Protein AF-A0A1E1W273-F1 (afdb_monomer)

Sequence (209 aa):
VRHVCVALRRYLEAHLRLRAAQVARQQGDSIPEPPPYKASKSSPEEIQEQIELLQSVSWSRWAPVDELVELGGVALLLQVVGYAYEWNFNGRSETVRSALDVVSVCCVAPRVQLLLTEKIDMRDADLTTGVNIVLGAADGEIVPEPEVQKAALNVLVNCVCAPVHRTGTSTSRFSLTGSSKKKTALKSYEDVIQKVWESVRTNNGIMVL

Foldseek 3Di:
DLVVLQVLLLVLLVLLVVVLLVLCVVVVDPDDDDPPPDSDDDDPVRSLVSLLSLLQADDDDDPSLVVCVVVVVLLVLLLLLQCLLVDDDDCSLVSLLSSLSSLLSSLSDLVSLVQQLDFRDNPPDDTDGNLLSLVCQLVCVNHVDVSSNVSSVSSLCSNQVRDLHHPPLDDDDDDPDDPDVSVVSSVVSVVSNVSSVVSCCVNVVPVDD

pLDDT: mean 83.08, std 15.66, range [33.31, 98.06]

Solvent-accessible surface area (backbone atoms only — not comparable to full-atom values): 11790 Å² total; per-residue (Å²): 108,52,69,56,28,50,50,50,27,55,52,50,53,51,51,45,52,55,50,32,53,53,51,42,43,75,74,70,44,90,73,76,80,77,58,95,85,58,88,77,81,73,53,76,65,55,49,48,54,37,43,51,54,51,33,37,31,60,85,66,94,50,64,77,55,52,52,37,52,75,71,44,43,61,60,55,38,47,48,54,40,59,55,42,49,80,58,89,57,96,58,53,62,60,26,41,24,27,32,31,48,37,50,28,65,41,27,51,39,69,68,49,36,49,52,27,55,35,75,40,88,43,96,90,52,76,77,40,33,40,50,48,48,38,49,38,26,40,75,25,73,37,46,82,41,71,70,31,18,52,27,24,46,47,30,48,47,41,44,71,66,51,54,90,71,40,49,70,82,72,76,81,83,91,78,97,74,82,96,56,70,68,63,52,57,54,53,57,48,53,54,44,48,52,48,37,49,51,44,45,29,72,66,69,71,48,88,77,133

Radius of gyration: 18.03 Å; Cα contacts (8 Å, |Δi|>4): 238; chains: 1; bounding box: 49×50×51 Å

Structure (mmCIF, N/CA/C/O backbone):
data_AF-A0A1E1W273-F1
#
_entry.id   AF-A0A1E1W273-F1
#
loop_
_atom_site.group_PDB
_atom_site.id
_atom_site.type_symbol
_atom_site.label_atom_id
_atom_site.label_alt_id
_atom_site.label_comp_id
_atom_site.label_asym_id
_atom_site.label_entity_id
_atom_site.label_seq_id
_atom_site.pdbx_PDB_ins_code
_atom_site.Cartn_x
_atom_site.Cartn_y
_atom_site.Cartn_z
_atom_site.occupancy
_atom_site.B_iso_or_equiv
_atom_site.auth_seq_id
_atom_site.auth_comp_id
_atom_site.auth_asym_id
_atom_site.auth_atom_id
_atom_site.pdbx_PDB_model_num
ATOM 1 N N . VAL A 1 1 ? 4.623 8.042 -14.531 1.00 86.06 1 VAL A N 1
ATOM 2 C CA . VAL A 1 1 ? 4.407 7.065 -13.435 1.00 86.06 1 VAL A CA 1
ATOM 3 C C . VAL A 1 1 ? 5.134 7.467 -12.153 1.00 86.06 1 VAL A C 1
ATOM 5 O O . VAL A 1 1 ? 4.446 7.831 -11.213 1.00 86.06 1 VAL A O 1
ATOM 8 N N . ARG A 1 2 ? 6.477 7.542 -12.124 1.00 90.06 2 ARG A N 1
ATOM 9 C CA . ARG A 1 2 ? 7.276 7.935 -10.935 1.00 90.06 2 ARG A CA 1
ATOM 10 C C . ARG A 1 2 ? 6.702 9.101 -10.117 1.00 90.06 2 ARG A C 1
ATOM 12 O O . ARG A 1 2 ? 6.404 8.937 -8.941 1.00 90.06 2 ARG A O 1
ATOM 19 N N . HIS A 1 3 ? 6.510 10.267 -10.740 1.00 92.88 3 HIS A N 1
ATOM 20 C CA . HIS A 1 3 ? 6.002 11.455 -10.040 1.00 92.88 3 HIS A CA 1
ATOM 21 C C . HIS A 1 3 ? 4.599 11.263 -9.453 1.00 92.88 3 HIS A C 1
ATOM 23 O O . HIS A 1 3 ? 4.317 11.798 -8.387 1.00 92.88 3 HIS A O 1
ATOM 29 N N . VAL A 1 4 ? 3.750 10.472 -10.115 1.00 94.38 4 VAL A N 1
ATOM 30 C CA . VAL A 1 4 ? 2.397 10.163 -9.639 1.00 94.38 4 VAL A CA 1
ATOM 31 C C . VAL A 1 4 ? 2.468 9.281 -8.394 1.00 94.38 4 VAL A C 1
ATOM 33 O O . VAL A 1 4 ? 1.849 9.621 -7.394 1.00 94.38 4 VAL A O 1
ATOM 36 N N . CYS A 1 5 ? 3.282 8.218 -8.402 1.00 95.19 5 CYS A N 1
ATOM 37 C CA . CYS A 1 5 ? 3.469 7.352 -7.230 1.00 95.19 5 CYS A CA 1
ATOM 38 C C . CYS A 1 5 ? 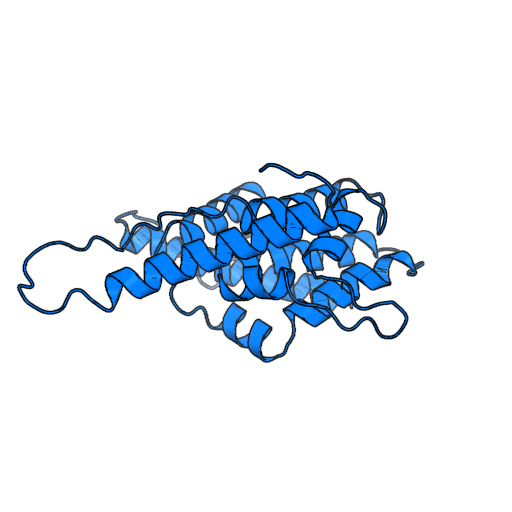4.025 8.133 -6.029 1.00 95.19 5 CYS A C 1
ATOM 40 O O . CYS A 1 5 ? 3.519 8.003 -4.919 1.00 95.19 5 CYS A O 1
ATOM 42 N N . VAL A 1 6 ? 5.021 8.999 -6.251 1.00 94.81 6 VAL A N 1
ATOM 43 C CA . VAL A 1 6 ? 5.599 9.838 -5.187 1.00 94.81 6 VAL A CA 1
ATOM 44 C C . VAL A 1 6 ? 4.577 10.838 -4.636 1.00 94.81 6 VAL A C 1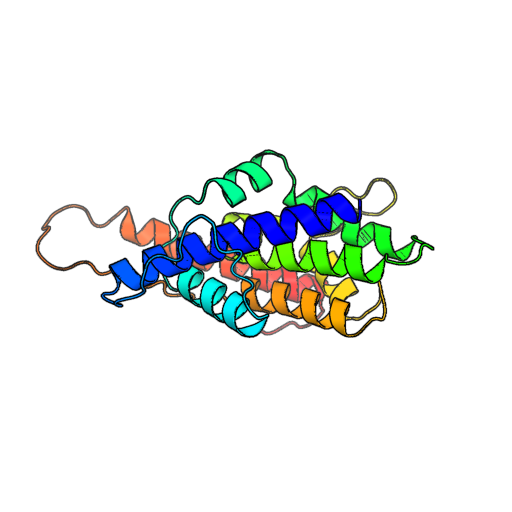
ATOM 46 O O . VAL A 1 6 ? 4.514 11.046 -3.423 1.00 94.81 6 VAL A O 1
ATOM 49 N N . ALA A 1 7 ? 3.781 11.468 -5.505 1.00 95.25 7 ALA A N 1
ATOM 50 C CA . ALA A 1 7 ? 2.740 12.403 -5.089 1.00 95.25 7 ALA A CA 1
ATOM 51 C C . ALA A 1 7 ? 1.635 11.696 -4.295 1.00 95.25 7 ALA A C 1
ATOM 53 O O . ALA A 1 7 ? 1.248 12.182 -3.235 1.00 95.25 7 ALA A O 1
ATOM 54 N N . LEU A 1 8 ? 1.184 10.530 -4.766 1.00 96.00 8 LEU A N 1
ATOM 55 C CA . LEU A 1 8 ? 0.156 9.734 -4.103 1.00 96.00 8 LEU A CA 1
ATOM 56 C C . LEU A 1 8 ? 0.623 9.234 -2.732 1.00 96.00 8 LEU A C 1
ATOM 58 O O . LEU A 1 8 ? -0.126 9.345 -1.765 1.00 96.00 8 LEU A O 1
ATOM 62 N N . ARG A 1 9 ? 1.881 8.779 -2.625 1.00 95.62 9 ARG A N 1
ATOM 63 C CA . ARG A 1 9 ? 2.496 8.417 -1.341 1.00 95.62 9 ARG A CA 1
ATOM 64 C C . ARG A 1 9 ? 2.430 9.578 -0.360 1.00 95.62 9 ARG A C 1
ATOM 66 O O . ARG A 1 9 ? 1.871 9.442 0.720 1.00 95.62 9 ARG A O 1
ATOM 73 N N . ARG A 1 10 ? 2.936 10.747 -0.763 1.00 93.31 10 ARG A N 1
ATOM 74 C CA . ARG A 1 10 ? 2.940 11.945 0.091 1.00 93.31 10 ARG A CA 1
ATOM 75 C C . ARG A 1 10 ? 1.541 12.390 0.498 1.00 93.31 10 ARG A C 1
ATOM 77 O O . ARG A 1 10 ? 1.347 12.826 1.628 1.00 93.31 10 ARG A O 1
ATOM 84 N N . TYR A 1 11 ? 0.588 12.306 -0.423 1.00 94.06 11 TYR A N 1
ATOM 85 C CA . TYR A 1 11 ? -0.808 12.629 -0.163 1.00 94.06 11 TYR A CA 1
ATOM 86 C C . TYR A 1 11 ? -1.393 11.709 0.918 1.00 94.06 11 TYR A C 1
ATOM 88 O O . TYR A 1 11 ? -1.924 12.193 1.918 1.00 94.06 11 TYR A O 1
ATOM 96 N N . LEU A 1 12 ? -1.228 10.392 0.773 1.00 94.81 12 LEU A N 1
ATOM 97 C CA . LEU A 1 12 ? -1.757 9.426 1.734 1.00 94.81 12 LEU A CA 1
ATOM 98 C C . LEU A 1 12 ? -1.033 9.455 3.079 1.00 94.81 12 LEU A C 1
ATOM 100 O O . LEU A 1 12 ? -1.707 9.391 4.099 1.00 94.81 12 LEU A O 1
ATOM 104 N N . GLU A 1 13 ? 0.290 9.629 3.113 1.00 93.56 13 GLU A N 1
ATOM 105 C CA . GLU A 1 13 ? 1.051 9.816 4.360 1.00 93.56 13 GLU A CA 1
ATOM 106 C C . GLU A 1 13 ? 0.573 11.055 5.136 1.00 93.56 13 GLU A C 1
ATOM 108 O O . GLU A 1 13 ? 0.386 11.010 6.353 1.00 93.56 13 GLU A O 1
ATOM 113 N N . ALA A 1 14 ? 0.311 12.165 4.440 1.00 91.69 14 ALA A N 1
ATOM 114 C CA . ALA A 1 14 ? -0.221 13.368 5.073 1.00 91.69 14 ALA A CA 1
ATOM 115 C C . ALA A 1 14 ? -1.618 13.123 5.667 1.00 91.69 14 ALA A C 1
ATOM 117 O O . ALA A 1 14 ? -1.886 13.499 6.812 1.00 91.69 14 ALA A O 1
ATOM 118 N N . HIS A 1 15 ? -2.504 12.457 4.919 1.00 92.19 15 HIS A N 1
ATOM 119 C CA . HIS A 1 15 ? -3.834 12.105 5.413 1.00 92.19 15 HIS A CA 1
ATOM 120 C C . HIS A 1 15 ? -3.793 11.065 6.544 1.00 92.19 15 HIS A C 1
ATOM 122 O O . HIS A 1 15 ? -4.613 11.150 7.461 1.00 92.19 15 HIS A O 1
ATOM 128 N N . LEU A 1 16 ? -2.846 10.122 6.507 1.00 93.06 16 LEU A N 1
ATOM 129 C CA . LEU A 1 16 ? -2.626 9.114 7.544 1.00 93.06 16 LEU A CA 1
ATOM 130 C C . LEU A 1 16 ? -2.307 9.803 8.867 1.00 93.06 16 LEU A C 1
ATOM 132 O O . LEU A 1 16 ? -2.986 9.563 9.862 1.00 93.06 16 LEU A O 1
ATOM 136 N N . ARG A 1 17 ? -1.351 10.735 8.853 1.00 89.75 17 ARG A N 1
ATOM 137 C CA . ARG A 1 17 ? -0.958 11.505 10.035 1.00 89.75 17 ARG A CA 1
ATOM 138 C C . ARG A 1 17 ? -2.132 12.272 10.640 1.00 89.75 17 ARG A C 1
ATOM 140 O O . ARG A 1 17 ? -2.333 12.236 11.854 1.00 89.75 17 ARG A O 1
ATOM 147 N N . LEU A 1 18 ? -2.915 12.965 9.809 1.00 88.88 18 LEU A N 1
ATOM 148 C CA . LEU A 1 18 ? -4.101 13.695 10.271 1.00 88.88 18 LEU A CA 1
ATOM 149 C C . LEU A 1 18 ? -5.111 12.749 10.928 1.00 88.88 18 LEU A C 1
ATOM 151 O O . LEU A 1 18 ? -5.664 13.060 11.985 1.00 88.88 18 LEU A O 1
ATOM 155 N N . ARG A 1 19 ? -5.324 11.577 10.325 1.00 90.19 19 ARG A N 1
ATOM 156 C CA . ARG A 1 19 ? -6.266 10.584 10.836 1.00 90.19 19 ARG A CA 1
ATOM 157 C C . ARG A 1 19 ? -5.774 9.931 12.127 1.00 90.19 19 ARG A C 1
ATOM 159 O O . ARG A 1 19 ? -6.560 9.798 13.060 1.00 90.19 19 ARG A O 1
ATOM 166 N N . ALA A 1 20 ? -4.494 9.586 12.211 1.00 90.12 20 ALA A N 1
ATOM 167 C CA . ALA A 1 20 ? -3.872 9.029 13.407 1.00 90.12 20 ALA A CA 1
ATOM 168 C C . ALA A 1 20 ? -3.932 10.015 14.582 1.00 90.12 20 ALA A C 1
ATOM 170 O O . ALA A 1 20 ? -4.374 9.646 15.667 1.00 90.12 20 ALA A O 1
ATOM 171 N N . ALA A 1 21 ? -3.615 11.295 14.353 1.00 89.06 21 ALA A N 1
ATOM 172 C CA . ALA A 1 21 ? -3.744 12.334 15.375 1.00 89.06 21 ALA A CA 1
ATOM 173 C C . ALA A 1 21 ? -5.198 12.508 15.850 1.00 89.06 21 ALA A C 1
ATOM 175 O O . ALA A 1 21 ? -5.447 12.680 17.043 1.00 89.06 21 ALA A O 1
ATOM 176 N N . GLN A 1 22 ? -6.173 12.432 14.936 1.00 87.88 22 GLN A N 1
ATOM 177 C CA . GLN A 1 22 ? -7.593 12.461 15.294 1.00 87.88 22 GLN A CA 1
ATOM 178 C C . GLN A 1 22 ? -7.973 11.281 16.202 1.00 87.88 22 GLN A C 1
ATOM 180 O O . GLN A 1 22 ? -8.680 11.482 17.190 1.00 87.88 22 GLN A O 1
ATOM 185 N N . VAL A 1 23 ? -7.510 10.070 15.884 1.00 88.69 23 VAL A N 1
ATOM 186 C CA . VAL A 1 23 ? -7.780 8.860 16.678 1.00 88.69 23 VAL A CA 1
ATOM 187 C C . VAL A 1 23 ? -7.105 8.925 18.048 1.00 88.69 23 VAL A C 1
ATOM 189 O O . VAL A 1 23 ? -7.762 8.667 19.053 1.00 88.69 23 VAL A O 1
ATOM 192 N N . ALA A 1 24 ? -5.843 9.344 18.119 1.00 87.56 24 ALA A N 1
ATOM 193 C CA . ALA A 1 24 ? -5.125 9.487 19.384 1.00 87.56 24 ALA A CA 1
ATOM 194 C C . ALA A 1 24 ? -5.820 10.479 20.336 1.00 87.56 24 ALA A C 1
ATOM 196 O O . ALA A 1 24 ? -6.028 10.179 21.511 1.00 87.56 24 ALA A O 1
ATOM 197 N N . ARG A 1 25 ? -6.313 11.615 19.817 1.00 85.56 25 ARG A N 1
ATOM 198 C CA . ARG A 1 25 ? -7.126 12.561 20.606 1.00 85.56 25 ARG A CA 1
ATOM 199 C C . ARG A 1 25 ? -8.417 11.943 21.129 1.00 85.56 25 ARG A C 1
ATOM 201 O O . ARG A 1 25 ? -8.815 12.216 22.257 1.00 85.56 25 ARG A O 1
ATOM 208 N N . GLN A 1 26 ? -9.082 11.109 20.327 1.00 84.81 26 GLN A N 1
ATOM 209 C CA . GLN A 1 26 ? -10.284 10.389 20.766 1.00 84.81 26 GLN A CA 1
ATOM 210 C C . GLN A 1 26 ? -9.982 9.375 21.877 1.00 84.81 26 GLN A C 1
ATOM 212 O O . GLN A 1 26 ? -10.858 9.095 22.691 1.00 84.81 26 GLN A O 1
ATOM 217 N N . GLN A 1 27 ? -8.754 8.856 21.935 1.00 84.56 27 GLN A N 1
ATOM 218 C CA . GLN A 1 27 ? -8.271 7.981 23.005 1.00 84.56 27 GLN A CA 1
ATOM 219 C C . GLN A 1 27 ? -7.782 8.751 24.248 1.00 84.56 27 GLN A C 1
ATOM 221 O O . GLN A 1 27 ? -7.410 8.126 25.238 1.00 84.56 27 GLN A O 1
ATOM 226 N N . GLY A 1 28 ? -7.847 10.088 24.238 1.00 79.62 28 GLY A N 1
ATOM 227 C CA . GLY A 1 28 ? -7.484 10.944 25.370 1.00 79.62 28 GLY A CA 1
ATOM 228 C C . GLY A 1 28 ? -6.054 11.482 25.333 1.00 79.62 28 GLY A C 1
ATOM 229 O O . GLY A 1 28 ? -5.636 12.114 26.300 1.00 79.62 28 GLY A O 1
ATOM 230 N N . ASP A 1 29 ? -5.318 11.267 24.241 1.00 80.38 29 ASP A N 1
ATOM 231 C CA . ASP A 1 29 ? -3.969 11.804 24.085 1.00 80.38 29 ASP A CA 1
ATOM 232 C C . ASP A 1 29 ? -3.996 13.292 23.688 1.00 80.38 29 ASP A C 1
ATOM 234 O O . ASP A 1 29 ? -4.775 13.726 22.830 1.00 80.38 29 ASP A O 1
ATOM 238 N N . SER A 1 30 ? -3.135 14.105 24.299 1.00 73.06 30 SER A N 1
ATOM 239 C CA . SER A 1 30 ? -3.088 15.554 24.081 1.00 73.06 30 SER A CA 1
ATOM 240 C C . SER A 1 30 ? -2.137 15.912 22.938 1.00 73.06 30 SER A C 1
ATOM 242 O O . SER A 1 30 ? -1.172 16.650 23.134 1.00 73.06 30 SER A O 1
ATOM 244 N N . ILE A 1 31 ? -2.392 15.387 21.736 1.00 73.62 31 ILE A N 1
ATOM 245 C CA . ILE A 1 31 ? -1.567 15.678 20.554 1.00 73.62 31 ILE A CA 1
ATOM 246 C C . ILE A 1 31 ? -1.949 17.054 19.980 1.00 73.62 31 ILE A C 1
ATOM 248 O O . ILE A 1 31 ? -3.065 17.198 19.453 1.00 73.62 31 ILE A O 1
ATOM 252 N N . PRO A 1 32 ? -1.046 18.058 20.012 1.00 69.75 32 PRO A N 1
ATOM 253 C CA . PRO A 1 32 ? -1.310 19.376 19.444 1.00 69.75 32 PRO A CA 1
ATOM 254 C C . PRO A 1 32 ? -1.633 19.280 17.954 1.00 69.75 32 PRO A C 1
ATOM 256 O O . PRO A 1 32 ? -1.098 18.432 17.236 1.00 69.75 32 PRO A O 1
ATOM 259 N N . GLU A 1 33 ? -2.513 20.148 17.462 1.00 67.12 33 GLU A N 1
ATOM 260 C CA . GLU A 1 33 ? -2.767 20.216 16.027 1.00 67.12 33 GLU A CA 1
ATOM 261 C C . GLU A 1 33 ? -1.556 20.799 15.304 1.00 67.12 33 GLU A C 1
ATOM 263 O O . GLU A 1 33 ? -1.118 21.902 15.645 1.00 67.12 33 GLU A O 1
ATOM 268 N N . PRO A 1 34 ? -0.956 20.059 14.349 1.00 66.25 34 PRO A N 1
ATOM 269 C CA . PRO A 1 34 ? 0.148 20.604 13.588 1.00 66.25 34 PRO A CA 1
ATOM 270 C C . PRO A 1 34 ? -0.360 21.826 12.807 1.00 66.25 34 PRO A C 1
ATOM 272 O O . PRO A 1 34 ? -1.453 21.772 12.240 1.00 66.25 34 PRO A O 1
ATOM 275 N N . PRO A 1 35 ? 0.411 22.925 12.752 1.00 69.56 35 PRO A N 1
ATOM 276 C CA . PRO A 1 35 ? -0.005 24.109 12.016 1.00 69.56 35 PRO A CA 1
ATOM 277 C C . PRO A 1 35 ? -0.271 23.759 10.542 1.00 69.56 35 PRO A C 1
ATOM 279 O O . PRO A 1 35 ? 0.556 23.064 9.943 1.00 69.56 35 PRO A O 1
ATOM 282 N N . PRO A 1 36 ? -1.348 24.275 9.919 1.00 68.12 36 PRO A N 1
ATOM 283 C CA . PRO A 1 36 ? -1.766 23.879 8.568 1.00 68.12 36 PRO A CA 1
ATOM 284 C C . PRO A 1 36 ? -0.728 24.200 7.479 1.00 68.12 36 PRO A C 1
ATOM 286 O O . PRO A 1 36 ? -0.748 23.618 6.401 1.00 68.12 36 PRO A O 1
ATOM 289 N N . TYR A 1 37 ? 0.206 25.108 7.765 1.00 71.00 37 TYR A N 1
ATOM 290 C CA . TYR A 1 37 ? 1.286 25.522 6.868 1.00 71.00 37 TYR A CA 1
ATOM 291 C C . TYR A 1 37 ? 2.600 24.752 7.080 1.00 71.00 37 TYR A C 1
ATOM 293 O O . TYR A 1 37 ? 3.566 24.973 6.347 1.00 71.00 37 TYR A O 1
ATOM 301 N N . LYS A 1 38 ? 2.690 23.870 8.086 1.00 67.56 38 LYS A N 1
ATOM 302 C CA . LYS A 1 38 ? 3.925 23.138 8.383 1.00 67.56 38 LYS A CA 1
ATOM 303 C C . LYS A 1 38 ? 3.907 21.778 7.696 1.00 67.56 38 LYS A C 1
ATOM 305 O O . LYS A 1 38 ? 3.199 20.864 8.118 1.00 67.56 38 LYS A O 1
ATOM 310 N N . ALA A 1 39 ? 4.754 21.631 6.677 1.00 62.94 39 ALA A N 1
ATOM 311 C CA . ALA A 1 39 ? 5.042 20.336 6.075 1.00 62.94 39 ALA A CA 1
ATOM 312 C C . ALA A 1 39 ? 5.577 19.391 7.160 1.00 62.94 39 ALA A C 1
ATOM 314 O O . ALA A 1 39 ? 6.701 19.542 7.641 1.00 62.94 39 ALA A O 1
ATOM 315 N N . SER A 1 40 ? 4.742 18.447 7.579 1.00 64.38 40 SER A N 1
ATOM 316 C CA . SER A 1 40 ? 5.123 17.423 8.542 1.00 64.38 40 SER A CA 1
ATOM 317 C C . SER A 1 40 ? 5.622 16.225 7.752 1.00 64.38 40 SER A C 1
ATOM 319 O O . SER A 1 40 ? 4.869 15.637 6.981 1.00 64.38 40 SER A O 1
ATOM 321 N N . LYS A 1 41 ? 6.908 15.913 7.892 1.00 76.38 41 LYS A N 1
ATOM 322 C CA . LYS A 1 41 ? 7.485 14.672 7.378 1.00 76.38 41 LYS A CA 1
ATOM 323 C C . LYS A 1 41 ? 7.476 13.685 8.530 1.00 76.38 41 LYS A C 1
ATOM 325 O O . LYS A 1 41 ? 8.056 14.007 9.564 1.00 76.38 41 LYS A O 1
ATOM 330 N N . SER A 1 42 ? 6.814 12.551 8.350 1.00 82.69 42 SER A N 1
ATOM 331 C CA . SER A 1 42 ? 6.928 11.448 9.294 1.00 82.69 42 SER A CA 1
ATOM 332 C C . SER A 1 42 ? 8.075 10.534 8.895 1.00 82.69 42 SER A C 1
ATOM 334 O O . SER A 1 42 ? 8.377 10.397 7.706 1.00 82.69 42 SER A O 1
ATOM 336 N N . SER A 1 43 ? 8.763 9.976 9.889 1.00 90.12 43 SER A N 1
ATOM 337 C CA . SER A 1 43 ? 9.747 8.927 9.630 1.00 90.12 43 SER A CA 1
ATOM 338 C C . SER A 1 43 ? 9.029 7.634 9.212 1.00 90.12 43 SER A C 1
ATOM 340 O O . SER A 1 43 ? 7.824 7.499 9.448 1.00 90.12 43 SER A O 1
ATOM 342 N N . PRO A 1 44 ? 9.727 6.673 8.586 1.00 88.50 44 PRO A N 1
ATOM 343 C CA . PRO A 1 44 ? 9.148 5.366 8.277 1.00 88.50 44 PRO A CA 1
ATOM 344 C C . PRO A 1 44 ? 8.559 4.663 9.509 1.00 88.50 44 PRO A C 1
ATOM 346 O O . PRO A 1 44 ? 7.523 4.014 9.410 1.00 88.50 44 PRO A O 1
ATOM 349 N N . GLU A 1 45 ? 9.195 4.828 10.667 1.00 90.94 45 GLU A N 1
ATOM 350 C CA . GLU A 1 45 ? 8.761 4.265 11.947 1.00 90.94 45 GLU A CA 1
ATOM 351 C C . GLU A 1 45 ? 7.470 4.937 12.426 1.00 90.94 45 GLU A C 1
ATOM 353 O O . GLU A 1 45 ? 6.503 4.250 12.739 1.00 90.94 45 GLU A O 1
ATOM 358 N N . GLU A 1 46 ? 7.399 6.272 12.376 1.00 92.00 46 GLU A N 1
ATOM 359 C CA . GLU A 1 46 ? 6.171 7.002 12.713 1.00 92.00 46 GLU A CA 1
ATOM 360 C C . GLU A 1 46 ? 5.005 6.633 11.784 1.00 92.00 46 GLU A C 1
ATOM 362 O O . GLU A 1 46 ? 3.860 6.567 12.226 1.00 92.00 46 GLU A O 1
ATOM 367 N N . ILE A 1 47 ? 5.266 6.419 10.489 1.00 93.06 47 ILE A N 1
ATOM 368 C CA . ILE A 1 47 ? 4.237 5.974 9.537 1.00 93.06 47 ILE A CA 1
ATOM 369 C C . ILE A 1 47 ? 3.709 4.599 9.953 1.00 93.06 47 ILE A C 1
ATOM 371 O O . ILE A 1 47 ? 2.496 4.398 9.977 1.00 93.06 47 ILE A O 1
ATOM 375 N N . GLN A 1 48 ? 4.599 3.673 10.312 1.00 93.50 48 GLN A N 1
ATOM 376 C CA . GLN A 1 48 ? 4.213 2.335 10.745 1.00 93.50 48 GLN A CA 1
ATOM 377 C C . GLN A 1 48 ? 3.384 2.371 12.040 1.00 93.50 48 GLN A C 1
ATOM 379 O O . GLN A 1 48 ? 2.308 1.777 12.087 1.00 93.50 48 GLN A O 1
ATOM 384 N N . GLU A 1 49 ? 3.797 3.150 13.043 1.00 92.19 49 GLU A N 1
ATOM 385 C CA . GLU A 1 49 ? 3.025 3.350 14.281 1.00 92.19 49 GLU A CA 1
ATOM 386 C C . GLU A 1 49 ? 1.626 3.930 14.005 1.00 92.19 49 GLU A C 1
ATOM 388 O O . GLU A 1 49 ? 0.630 3.518 14.604 1.00 92.19 49 GLU A O 1
ATOM 393 N N . GLN A 1 50 ? 1.520 4.874 13.063 1.00 92.88 50 GLN A N 1
ATOM 394 C CA . GLN A 1 50 ? 0.238 5.456 12.658 1.00 92.88 50 GLN A CA 1
ATOM 395 C C . GLN A 1 50 ? -0.669 4.428 11.963 1.00 92.88 50 GLN A C 1
ATOM 397 O O . GLN A 1 50 ? -1.879 4.426 12.208 1.00 92.88 50 GLN A O 1
ATOM 402 N N . ILE A 1 51 ? -0.112 3.556 11.114 1.00 92.94 51 ILE A N 1
ATOM 403 C CA . ILE A 1 51 ? -0.851 2.452 10.481 1.00 92.94 51 ILE A CA 1
ATOM 404 C C . ILE A 1 51 ? -1.384 1.504 11.556 1.00 92.94 51 ILE A C 1
ATOM 406 O O . ILE A 1 51 ? -2.583 1.220 11.574 1.00 92.94 51 ILE A O 1
ATOM 410 N N . GLU A 1 52 ? -0.530 1.069 12.481 1.00 91.31 52 GLU A N 1
ATOM 411 C CA . GLU A 1 52 ? -0.894 0.157 13.570 1.00 91.31 52 GLU A CA 1
ATOM 412 C C . GLU A 1 52 ? -1.977 0.754 14.472 1.00 91.31 52 GLU A C 1
ATOM 414 O O . GLU A 1 52 ? -2.973 0.089 14.775 1.00 91.31 52 GLU A O 1
ATOM 419 N N . LEU A 1 53 ? -1.860 2.040 14.821 1.00 90.12 53 LEU A N 1
ATOM 420 C CA . LEU A 1 53 ? -2.884 2.759 15.575 1.00 90.12 53 LEU A CA 1
ATOM 421 C C . LEU A 1 53 ? -4.237 2.722 14.851 1.00 90.12 53 LEU A C 1
ATOM 423 O O . LEU A 1 53 ? -5.253 2.387 15.463 1.00 90.12 53 LEU A O 1
ATOM 427 N N . LEU A 1 54 ? -4.272 3.027 13.550 1.00 89.62 54 LEU A N 1
ATOM 428 C CA . LEU A 1 54 ? -5.517 3.011 12.775 1.00 89.62 54 LEU A CA 1
ATOM 429 C C . LEU A 1 54 ? -6.085 1.605 12.569 1.00 89.62 54 LEU A C 1
ATOM 431 O O . LEU A 1 54 ? -7.305 1.436 12.517 1.00 89.62 54 LEU A O 1
ATOM 435 N N . GLN A 1 55 ? -5.230 0.592 12.466 1.00 87.00 55 GLN A N 1
ATOM 436 C CA . GLN A 1 55 ? -5.658 -0.800 12.395 1.00 87.00 55 GLN A CA 1
ATOM 437 C C . GLN A 1 55 ? -6.205 -1.304 13.731 1.00 87.00 55 GLN A C 1
ATOM 439 O O . GLN A 1 55 ? -7.142 -2.102 13.737 1.00 87.00 55 GLN A O 1
ATOM 444 N N . SER A 1 56 ? -5.670 -0.810 14.851 1.00 84.25 56 SER A N 1
ATOM 445 C CA . SER A 1 56 ? -6.098 -1.181 16.201 1.00 84.25 56 SER A CA 1
ATOM 446 C C . SER A 1 56 ? -7.489 -0.664 16.560 1.00 84.25 56 SER A C 1
ATOM 448 O O . SER A 1 56 ? -8.108 -1.199 17.481 1.00 84.25 56 SER A O 1
ATOM 450 N N . VAL A 1 57 ? -8.005 0.345 15.851 1.00 83.75 57 VAL A N 1
ATOM 451 C CA . VAL A 1 57 ? -9.345 0.897 16.075 1.00 83.75 57 VAL A CA 1
ATOM 452 C C . VAL A 1 57 ? -10.358 0.364 15.072 1.00 83.75 57 VAL A C 1
ATOM 454 O O . VAL A 1 57 ? -10.035 -0.024 13.947 1.00 83.75 57 VAL A O 1
ATOM 457 N N . SER A 1 58 ? -11.627 0.341 15.479 1.00 77.75 58 SER A N 1
ATOM 458 C CA . SER A 1 58 ? -12.729 -0.033 14.588 1.00 77.75 58 SER A CA 1
ATOM 459 C C . SER A 1 58 ? -12.688 0.807 13.307 1.00 77.75 58 SER A C 1
ATOM 461 O O . SER A 1 58 ? -12.685 2.039 13.370 1.00 77.75 58 SER A O 1
ATOM 463 N N . TRP A 1 59 ? -12.647 0.134 12.148 1.00 73.31 59 TRP A N 1
ATOM 464 C CA . TRP A 1 59 ? -12.553 0.811 10.856 1.00 73.31 59 TRP A CA 1
ATOM 465 C C . TRP A 1 59 ? -13.684 1.827 10.700 1.00 73.31 59 TRP A C 1
ATOM 467 O O . TRP A 1 59 ? -14.860 1.529 10.917 1.00 73.31 59 TRP A O 1
ATOM 477 N N . SER A 1 60 ? -13.313 3.027 10.279 1.00 72.12 60 SER A N 1
ATOM 478 C CA . SER A 1 60 ? -14.236 4.082 9.890 1.00 72.12 60 SER A CA 1
ATOM 479 C C . SER A 1 60 ? -13.850 4.540 8.493 1.00 72.12 60 SER A C 1
ATOM 481 O O . SER A 1 60 ? -12.666 4.556 8.165 1.00 72.12 60 SER A O 1
ATOM 483 N N . ARG A 1 61 ? -14.850 4.892 7.675 1.00 77.94 61 ARG A N 1
ATOM 484 C CA . ARG A 1 61 ? -14.622 5.351 6.298 1.00 77.94 61 ARG A CA 1
ATOM 485 C C . ARG A 1 61 ? -13.532 6.418 6.260 1.00 77.94 61 ARG A C 1
ATOM 487 O O . ARG A 1 61 ? -13.543 7.353 7.071 1.00 77.94 61 ARG A O 1
ATOM 494 N N . TRP A 1 62 ? -12.615 6.260 5.316 1.00 88.12 62 TRP A N 1
ATOM 495 C CA . TRP A 1 62 ? -11.487 7.153 5.118 1.00 88.12 62 TRP A CA 1
ATOM 496 C C . TRP A 1 62 ? -11.460 7.542 3.646 1.00 88.12 62 TRP A C 1
ATOM 498 O O . TRP A 1 62 ? -10.919 6.820 2.814 1.00 88.12 62 TRP A O 1
ATOM 508 N N . ALA A 1 63 ? -12.071 8.693 3.348 1.00 91.12 63 ALA A N 1
ATOM 509 C CA . ALA A 1 63 ? -12.346 9.144 1.984 1.00 91.12 63 ALA A CA 1
ATOM 510 C C . ALA A 1 63 ? -11.152 9.035 1.011 1.00 91.12 63 ALA A C 1
ATOM 512 O O . ALA A 1 63 ? -11.364 8.496 -0.067 1.00 91.12 63 ALA A O 1
ATOM 513 N N . PRO A 1 64 ? -9.908 9.420 1.375 1.00 92.62 64 PRO A N 1
ATOM 514 C CA . PRO A 1 64 ? -8.749 9.259 0.492 1.00 92.62 64 PRO A CA 1
ATOM 515 C C . PRO A 1 64 ? -8.505 7.817 0.025 1.00 92.62 64 PRO A C 1
ATOM 517 O O . PRO A 1 64 ? -8.152 7.591 -1.128 1.00 92.62 64 PRO A O 1
ATOM 520 N N . VAL A 1 65 ? -8.686 6.833 0.912 1.00 93.25 65 VAL A N 1
ATOM 521 C CA . VAL A 1 65 ? -8.509 5.414 0.568 1.00 93.25 65 VAL A CA 1
ATOM 522 C C . VAL A 1 65 ? -9.744 4.867 -0.130 1.00 93.25 65 VAL A C 1
ATOM 524 O O . VAL A 1 65 ? -9.603 4.123 -1.096 1.00 93.25 65 VAL A O 1
ATOM 527 N N . ASP A 1 66 ? -10.939 5.251 0.320 1.00 92.31 66 ASP A N 1
ATOM 528 C CA . ASP A 1 66 ? -12.192 4.824 -0.306 1.00 92.31 66 ASP A CA 1
ATOM 529 C C . ASP A 1 66 ? -12.244 5.262 -1.784 1.00 92.31 66 ASP A C 1
ATOM 531 O O . ASP A 1 66 ? -12.504 4.432 -2.653 1.00 92.31 66 ASP A O 1
ATOM 535 N N . GLU A 1 67 ? -11.895 6.518 -2.082 1.00 95.00 67 GLU A N 1
ATOM 536 C CA . GLU A 1 67 ? -11.835 7.068 -3.444 1.00 95.00 67 GLU A CA 1
ATOM 537 C C . GLU A 1 67 ? -10.761 6.376 -4.294 1.00 95.00 67 GLU A C 1
ATOM 539 O O . GLU A 1 67 ? -11.028 5.969 -5.426 1.00 95.00 67 GLU A O 1
ATOM 544 N N . LEU A 1 68 ? -9.559 6.158 -3.742 1.00 95.69 68 LEU A N 1
ATOM 545 C CA . LEU A 1 68 ? -8.499 5.440 -4.454 1.00 95.69 68 LEU A CA 1
ATOM 546 C C . LEU A 1 68 ? -8.935 4.019 -4.832 1.00 95.69 68 LEU A C 1
ATOM 548 O O . LEU A 1 68 ? -8.627 3.543 -5.925 1.00 95.69 68 LEU A O 1
ATOM 552 N N . VAL A 1 69 ? -9.645 3.336 -3.935 1.00 93.38 69 VAL A N 1
ATOM 553 C CA . VAL A 1 69 ? -10.170 1.994 -4.187 1.00 93.38 69 VAL A CA 1
ATOM 554 C C . VAL A 1 69 ? -11.288 2.020 -5.233 1.00 93.38 69 VAL A C 1
ATOM 556 O O . VAL A 1 69 ? -11.305 1.163 -6.114 1.00 93.38 69 VAL A O 1
ATOM 559 N N . GLU A 1 70 ? -12.209 2.983 -5.165 1.00 94.62 70 GLU A N 1
ATOM 560 C CA . GLU A 1 70 ? -13.303 3.135 -6.137 1.00 94.62 70 GLU A CA 1
ATOM 561 C C . GLU A 1 70 ? -12.802 3.409 -7.558 1.00 94.62 70 GLU A C 1
ATOM 563 O O . GLU A 1 70 ? -13.369 2.890 -8.518 1.00 94.62 70 GLU A O 1
ATOM 568 N N . LEU A 1 71 ? -11.698 4.144 -7.694 1.00 95.44 71 LEU A N 1
ATOM 569 C CA . LEU A 1 71 ? -11.042 4.409 -8.976 1.00 95.44 71 LEU A CA 1
ATOM 570 C C . LEU A 1 71 ? -10.173 3.242 -9.482 1.00 95.44 71 LEU A C 1
ATOM 572 O O . LEU A 1 71 ? -9.518 3.370 -10.515 1.00 95.44 71 LEU A O 1
ATOM 576 N N . GLY A 1 72 ? -10.109 2.119 -8.757 1.00 94.31 72 GLY A N 1
ATOM 577 C CA . GLY A 1 72 ? -9.231 0.992 -9.096 1.00 94.31 72 GLY A CA 1
ATOM 578 C C . GLY A 1 72 ? -7.739 1.290 -8.901 1.00 94.31 72 GLY A C 1
ATOM 579 O O . GLY A 1 72 ? -6.885 0.555 -9.393 1.00 94.31 72 GLY A O 1
ATOM 580 N N . GLY A 1 73 ? -7.399 2.351 -8.166 1.00 95.50 73 GLY A N 1
ATOM 581 C CA . GLY A 1 73 ? -6.029 2.828 -7.994 1.00 95.50 73 GLY A CA 1
ATOM 582 C C . GLY A 1 73 ? -5.102 1.810 -7.332 1.00 95.50 73 GLY A C 1
ATOM 583 O O . GLY A 1 73 ? -3.945 1.707 -7.721 1.00 95.50 73 GLY A O 1
ATOM 584 N N . VAL A 1 74 ? -5.605 1.004 -6.391 1.00 95.81 74 VAL A N 1
ATOM 585 C CA . VAL A 1 74 ? -4.816 -0.074 -5.764 1.00 95.81 74 VAL A CA 1
ATOM 586 C C . VAL A 1 74 ? -4.400 -1.127 -6.796 1.00 95.81 74 VAL A C 1
ATOM 588 O O . VAL A 1 74 ? -3.228 -1.488 -6.856 1.00 95.81 74 VAL A O 1
ATOM 591 N N . ALA A 1 75 ? -5.328 -1.572 -7.648 1.00 95.06 75 ALA A N 1
ATOM 592 C CA . ALA A 1 75 ? -5.028 -2.537 -8.706 1.00 95.06 75 ALA A CA 1
ATOM 593 C C . ALA A 1 75 ? -4.031 -1.958 -9.723 1.00 95.06 75 ALA A C 1
ATOM 595 O O . ALA A 1 75 ? -3.059 -2.622 -10.071 1.00 95.06 75 ALA A O 1
ATOM 596 N N . LEU A 1 76 ? -4.207 -0.692 -10.122 1.00 95.69 76 LEU A N 1
ATOM 597 C CA . LEU A 1 76 ? -3.270 0.013 -11.006 1.00 95.69 76 LEU A CA 1
ATOM 598 C C . LEU A 1 76 ? -1.859 0.121 -10.403 1.00 95.69 76 LEU A C 1
ATOM 600 O O . LEU A 1 76 ? -0.868 -0.023 -11.117 1.00 95.69 76 LEU A O 1
ATOM 604 N N . LEU A 1 77 ? -1.741 0.367 -9.095 1.00 97.06 77 LEU A N 1
ATOM 605 C CA . LEU A 1 77 ? -0.443 0.411 -8.414 1.00 97.06 77 LEU A CA 1
ATOM 606 C C . LEU A 1 77 ? 0.233 -0.960 -8.387 1.00 97.06 77 LEU A C 1
ATOM 608 O O . LEU A 1 77 ? 1.439 -1.044 -8.600 1.00 97.06 77 LEU A O 1
ATOM 612 N N . LEU A 1 78 ? -0.529 -2.030 -8.170 1.00 96.00 78 LEU A N 1
ATOM 613 C CA . LEU A 1 78 ? -0.009 -3.397 -8.193 1.00 96.00 78 LEU A CA 1
ATOM 614 C C . LEU A 1 78 ? 0.415 -3.815 -9.605 1.00 96.00 78 LEU A C 1
ATOM 616 O O . LEU A 1 78 ? 1.481 -4.399 -9.767 1.00 96.00 78 LEU A O 1
ATOM 620 N N . GLN A 1 79 ? -0.337 -3.424 -10.635 1.00 94.81 79 GLN A N 1
ATOM 621 C CA . GLN A 1 79 ? 0.092 -3.566 -12.029 1.00 94.81 79 GLN A CA 1
ATOM 622 C C . GLN A 1 79 ? 1.405 -2.816 -12.290 1.00 94.81 79 GLN A C 1
ATOM 624 O O . GLN A 1 79 ? 2.325 -3.369 -12.882 1.00 94.81 79 GLN A O 1
ATOM 629 N N . VAL A 1 80 ? 1.528 -1.571 -11.808 1.00 94.88 80 VAL A N 1
ATOM 630 C CA . VAL A 1 80 ? 2.773 -0.785 -11.892 1.00 94.88 80 VAL A CA 1
ATOM 631 C C . VAL A 1 80 ? 3.949 -1.518 -11.246 1.00 94.88 80 VAL A C 1
ATOM 633 O O . VAL A 1 80 ? 5.039 -1.504 -11.813 1.00 94.88 80 VAL A O 1
ATOM 636 N N . VAL A 1 81 ? 3.743 -2.158 -10.092 1.00 95.50 81 VAL A N 1
ATOM 637 C CA . VAL A 1 81 ? 4.769 -2.988 -9.446 1.00 95.50 81 VAL A CA 1
ATOM 638 C C . VAL A 1 81 ? 5.115 -4.187 -10.329 1.00 95.50 81 VAL A C 1
ATOM 640 O O . VAL A 1 81 ? 6.286 -4.373 -10.634 1.00 95.50 81 VAL A O 1
ATOM 643 N N . GLY A 1 82 ? 4.124 -4.945 -10.805 1.00 93.19 82 GLY A N 1
ATOM 644 C CA . GLY A 1 82 ? 4.346 -6.123 -11.649 1.00 93.19 82 GLY A CA 1
ATOM 645 C C . GLY A 1 82 ? 5.110 -5.818 -12.944 1.00 93.19 82 GLY A C 1
ATOM 646 O O . GLY A 1 82 ? 6.084 -6.495 -13.257 1.00 93.19 82 GLY A O 1
ATOM 647 N N . TYR A 1 83 ? 4.747 -4.748 -13.659 1.00 92.62 83 TYR A N 1
ATOM 648 C CA . TYR A 1 83 ? 5.432 -4.359 -14.901 1.00 92.62 83 TYR A CA 1
ATOM 649 C C . TYR A 1 83 ? 6.828 -3.770 -14.686 1.00 92.62 83 TYR A C 1
ATOM 651 O O . TYR A 1 83 ? 7.600 -3.651 -15.638 1.00 92.62 83 TYR A O 1
ATOM 659 N N . ALA A 1 84 ? 7.182 -3.383 -13.459 1.00 92.06 84 ALA A N 1
ATOM 660 C CA . ALA A 1 84 ? 8.474 -2.760 -13.201 1.00 92.06 84 ALA A CA 1
ATOM 661 C C . ALA A 1 84 ? 9.665 -3.699 -13.438 1.00 92.06 84 ALA A C 1
ATOM 663 O O . ALA A 1 84 ? 10.770 -3.203 -13.673 1.00 92.06 84 ALA A O 1
ATOM 664 N N . TYR A 1 85 ? 9.436 -5.016 -13.428 1.00 87.44 85 TYR A N 1
ATOM 665 C CA . TYR A 1 85 ? 10.420 -6.028 -13.820 1.00 87.44 85 TYR A CA 1
ATOM 666 C C . TYR A 1 85 ? 10.996 -5.759 -15.224 1.00 87.44 85 TYR A C 1
ATOM 668 O O . TYR A 1 85 ? 12.205 -5.857 -15.434 1.00 87.44 85 TYR A O 1
ATOM 676 N N . GLU A 1 86 ? 10.157 -5.322 -16.169 1.00 88.12 86 GLU A N 1
ATOM 677 C CA . GLU A 1 86 ? 10.551 -5.069 -17.563 1.00 88.12 86 GLU A CA 1
ATOM 678 C C . GLU A 1 86 ? 11.155 -3.672 -17.776 1.00 88.12 86 GLU A C 1
ATOM 680 O O . GLU A 1 86 ? 11.691 -3.350 -18.839 1.00 88.12 86 GLU A O 1
ATOM 685 N N . TRP A 1 87 ? 11.065 -2.794 -16.776 1.00 91.25 87 TRP A N 1
ATOM 686 C CA . TRP A 1 87 ? 11.489 -1.409 -16.920 1.00 91.25 87 TRP A CA 1
ATOM 687 C C . TRP A 1 87 ? 13.003 -1.254 -16.822 1.00 91.25 87 TRP A C 1
ATOM 689 O O . TRP A 1 87 ? 13.635 -1.615 -15.826 1.00 91.25 87 TRP A O 1
ATOM 699 N N . ASN A 1 88 ? 13.565 -0.575 -17.823 1.00 87.12 88 ASN A N 1
ATOM 700 C CA . ASN A 1 88 ? 14.979 -0.222 -17.894 1.00 87.12 88 ASN A CA 1
ATOM 701 C C . ASN A 1 88 ? 15.191 1.302 -17.833 1.00 87.12 88 ASN A C 1
ATOM 703 O O . ASN A 1 88 ? 15.749 1.908 -18.746 1.00 87.12 88 ASN A O 1
ATOM 707 N N . PHE A 1 89 ? 14.689 1.952 -16.778 1.00 90.38 89 PHE A N 1
ATOM 708 C CA . PHE A 1 89 ? 14.926 3.381 -16.548 1.00 90.38 89 PHE A CA 1
ATOM 709 C C . PHE A 1 89 ? 15.418 3.664 -15.127 1.00 90.38 89 PHE A C 1
ATOM 711 O O . PHE A 1 89 ? 15.093 2.959 -14.164 1.00 90.38 89 PHE A O 1
ATOM 718 N N . ASN A 1 90 ? 16.174 4.754 -14.993 1.00 86.06 90 ASN A N 1
ATOM 719 C CA . ASN A 1 90 ? 16.710 5.188 -13.711 1.00 86.06 90 ASN A CA 1
ATOM 720 C C . ASN A 1 90 ? 15.598 5.755 -12.809 1.00 86.06 90 ASN A C 1
ATOM 722 O O . ASN A 1 90 ? 14.955 6.749 -13.150 1.00 86.06 90 ASN A O 1
ATOM 726 N N . GLY A 1 91 ? 15.372 5.133 -11.650 1.00 89.81 91 GLY A N 1
ATOM 727 C CA . GLY A 1 91 ? 14.268 5.468 -10.740 1.00 89.81 91 GLY A CA 1
ATOM 728 C C . GLY A 1 91 ? 13.100 4.475 -10.749 1.00 89.81 91 GLY A C 1
ATOM 729 O O . GLY A 1 91 ? 12.064 4.753 -10.134 1.00 89.81 91 GLY A O 1
ATOM 730 N N . ARG A 1 92 ? 13.250 3.311 -11.403 1.00 94.25 92 ARG A N 1
ATOM 731 C CA . ARG A 1 92 ? 12.283 2.204 -11.290 1.00 94.25 92 ARG A CA 1
ATOM 732 C C . ARG A 1 92 ? 12.091 1.760 -9.837 1.00 94.25 92 ARG A C 1
ATOM 734 O O . ARG A 1 92 ? 10.958 1.657 -9.386 1.00 94.25 92 ARG A O 1
ATOM 741 N N . SER A 1 93 ? 13.180 1.623 -9.077 1.00 95.25 93 SER A N 1
ATOM 742 C CA . SER A 1 93 ? 13.159 1.217 -7.666 1.00 95.25 93 SER A CA 1
ATOM 743 C C . SER A 1 93 ? 12.379 2.201 -6.799 1.00 95.25 93 SER A C 1
ATOM 745 O O . SER A 1 93 ? 11.513 1.799 -6.032 1.00 95.25 93 SER A O 1
ATOM 747 N N . GLU A 1 94 ? 12.600 3.505 -6.982 1.00 95.69 94 GLU A N 1
ATOM 748 C CA . GLU A 1 94 ? 11.841 4.544 -6.278 1.00 95.69 94 GLU A CA 1
ATOM 749 C C . GLU A 1 94 ? 10.349 4.521 -6.640 1.00 95.69 94 GLU A C 1
ATOM 751 O O . GLU A 1 94 ? 9.498 4.767 -5.783 1.00 95.69 94 GLU A O 1
ATOM 756 N N . THR A 1 95 ? 10.024 4.214 -7.898 1.00 96.62 95 THR A N 1
ATOM 757 C CA . THR A 1 95 ? 8.635 4.114 -8.366 1.00 96.62 95 THR A CA 1
ATOM 758 C C . THR A 1 95 ? 7.926 2.930 -7.716 1.00 96.62 95 THR A C 1
ATOM 760 O O . THR A 1 95 ? 6.851 3.117 -7.150 1.00 96.62 95 THR A O 1
ATOM 763 N N . VAL A 1 96 ? 8.555 1.749 -7.740 1.00 97.38 96 VAL A N 1
ATOM 764 C CA . VAL A 1 96 ? 8.033 0.523 -7.116 1.00 97.38 96 VAL A CA 1
ATOM 765 C C . VAL A 1 96 ? 7.885 0.710 -5.614 1.00 97.38 96 VAL A C 1
ATOM 767 O O . VAL A 1 96 ? 6.804 0.494 -5.077 1.00 97.38 96 VAL A O 1
ATOM 770 N N . ARG A 1 97 ? 8.929 1.212 -4.946 1.00 97.19 97 ARG A N 1
ATOM 771 C CA . ARG A 1 97 ? 8.883 1.540 -3.519 1.00 97.19 97 ARG A CA 1
ATOM 772 C C . ARG A 1 97 ? 7.723 2.480 -3.195 1.00 97.19 97 ARG A C 1
ATOM 774 O O . ARG A 1 97 ? 6.940 2.182 -2.309 1.00 97.19 97 ARG A O 1
ATOM 781 N N . SER A 1 98 ? 7.575 3.587 -3.927 1.00 97.50 98 SER A N 1
ATOM 782 C CA . SER A 1 98 ? 6.500 4.551 -3.655 1.00 97.50 98 SER A CA 1
ATOM 783 C C . SER A 1 98 ? 5.107 3.949 -3.872 1.00 97.50 98 SER A C 1
ATOM 785 O O . SER A 1 98 ? 4.178 4.305 -3.154 1.00 97.50 98 SER A O 1
ATOM 787 N N . ALA A 1 99 ? 4.948 3.047 -4.845 1.00 98.06 99 ALA A N 1
ATOM 788 C CA . ALA A 1 99 ? 3.695 2.324 -5.046 1.00 98.06 99 ALA A CA 1
ATOM 789 C C . ALA A 1 99 ? 3.403 1.361 -3.882 1.00 98.06 99 ALA A C 1
ATOM 791 O O . ALA A 1 99 ? 2.286 1.354 -3.370 1.00 98.06 99 ALA A O 1
ATOM 792 N N . LEU A 1 100 ? 4.405 0.610 -3.418 1.00 97.94 100 LEU A N 1
ATOM 793 C CA . LEU A 1 100 ? 4.280 -0.289 -2.266 1.00 97.94 100 LEU A CA 1
ATOM 794 C C . LEU A 1 100 ? 4.010 0.474 -0.962 1.00 97.94 100 LEU A C 1
ATOM 796 O O . LEU A 1 100 ? 3.144 0.063 -0.198 1.00 97.94 100 LEU A O 1
ATOM 800 N N . ASP A 1 101 ? 4.663 1.617 -0.739 1.00 97.44 101 ASP A N 1
ATOM 801 C CA . ASP A 1 101 ? 4.408 2.490 0.415 1.00 97.44 101 ASP A CA 1
ATOM 802 C C . ASP A 1 101 ? 2.939 2.959 0.437 1.00 97.44 101 ASP A C 1
ATOM 804 O O . ASP A 1 101 ? 2.290 2.941 1.483 1.00 97.44 101 ASP A O 1
ATOM 808 N N . VAL A 1 102 ? 2.375 3.321 -0.725 1.00 97.50 102 VAL A N 1
ATOM 809 C CA . VAL A 1 102 ? 0.945 3.657 -0.851 1.00 97.50 102 VAL A CA 1
ATOM 810 C C . VAL A 1 102 ? 0.065 2.468 -0.477 1.00 97.50 102 VAL A C 1
ATOM 812 O O . VAL A 1 102 ? -0.844 2.614 0.339 1.00 97.50 102 VAL A O 1
ATOM 815 N N . VAL A 1 103 ? 0.327 1.292 -1.054 1.00 97.19 103 VAL A N 1
ATOM 816 C CA . VAL A 1 103 ? -0.454 0.078 -0.773 1.00 97.19 103 VAL A CA 1
ATOM 817 C C . VAL A 1 103 ? -0.376 -0.284 0.715 1.00 97.19 103 VAL A C 1
ATOM 819 O O . VAL A 1 103 ? -1.394 -0.634 1.310 1.00 97.19 103 VAL A O 1
ATOM 822 N N . SER A 1 104 ? 0.794 -0.116 1.333 1.00 96.25 104 SER A N 1
ATOM 823 C CA . SER A 1 104 ? 1.031 -0.350 2.758 1.00 96.25 104 SER A CA 1
ATOM 824 C C . SER A 1 104 ? 0.151 0.546 3.632 1.00 96.25 104 SER A C 1
ATOM 826 O O . SER A 1 104 ? -0.575 0.049 4.494 1.00 96.25 104 SER A O 1
ATOM 828 N N . VAL A 1 105 ? 0.114 1.854 3.347 1.00 95.12 105 VAL A N 1
ATOM 829 C CA . VAL A 1 105 ? -0.787 2.800 4.027 1.00 95.12 105 VAL A CA 1
ATOM 830 C C . VAL A 1 105 ? -2.248 2.408 3.812 1.00 95.12 105 VAL A C 1
ATOM 832 O O . VAL A 1 105 ? -3.052 2.508 4.732 1.00 95.12 105 VAL A O 1
ATOM 835 N N . CYS A 1 106 ? -2.613 1.924 2.625 1.00 94.12 106 CYS A N 1
ATOM 836 C CA . CYS A 1 106 ? -3.972 1.487 2.320 1.00 94.12 106 CYS A CA 1
ATOM 837 C C . CYS A 1 106 ? -4.380 0.167 3.015 1.00 94.12 106 CYS A C 1
ATOM 839 O O . CYS A 1 106 ? -5.579 -0.017 3.237 1.00 94.12 106 CYS A O 1
ATOM 841 N N . CYS A 1 107 ? -3.444 -0.706 3.437 1.00 92.25 107 CYS A N 1
ATOM 842 C CA . CYS A 1 107 ? -3.736 -1.934 4.214 1.00 92.25 107 CYS A CA 1
ATOM 843 C C . CYS A 1 107 ? -4.432 -1.636 5.566 1.00 92.25 107 CYS A C 1
ATOM 845 O O . CYS A 1 107 ? -4.892 -2.567 6.230 1.00 92.25 107 CYS A O 1
ATOM 847 N N . VAL A 1 108 ? -4.574 -0.373 6.000 1.00 89.12 108 VAL A N 1
ATOM 848 C CA . VAL A 1 108 ? -5.453 -0.013 7.136 1.00 89.12 108 VAL A CA 1
ATOM 849 C C . VAL A 1 108 ? -6.924 -0.380 6.885 1.00 89.12 108 VAL A C 1
ATOM 851 O O . VAL A 1 108 ? -7.665 -0.688 7.828 1.00 89.12 108 VAL A O 1
ATOM 854 N N . ALA A 1 109 ? -7.341 -0.369 5.613 1.00 88.38 109 ALA A N 1
ATOM 855 C CA . ALA A 1 109 ? -8.694 -0.657 5.168 1.00 88.38 109 ALA A CA 1
ATOM 856 C C . ALA A 1 109 ? -8.858 -2.158 4.861 1.00 88.38 109 ALA A C 1
ATOM 858 O O . ALA A 1 109 ? -8.207 -2.662 3.944 1.00 88.38 109 ALA A O 1
ATOM 859 N N . PRO A 1 110 ? -9.795 -2.876 5.512 1.00 87.50 110 PRO A N 1
ATOM 860 C CA . PRO A 1 110 ? -10.011 -4.306 5.253 1.00 87.50 110 PRO A CA 1
ATOM 861 C C . PRO A 1 110 ? -10.309 -4.631 3.779 1.00 87.50 110 PRO A C 1
ATOM 863 O O . PRO A 1 110 ? -9.909 -5.668 3.261 1.00 87.50 110 PRO A O 1
ATOM 866 N N . ARG A 1 111 ? -10.988 -3.717 3.072 1.00 88.19 111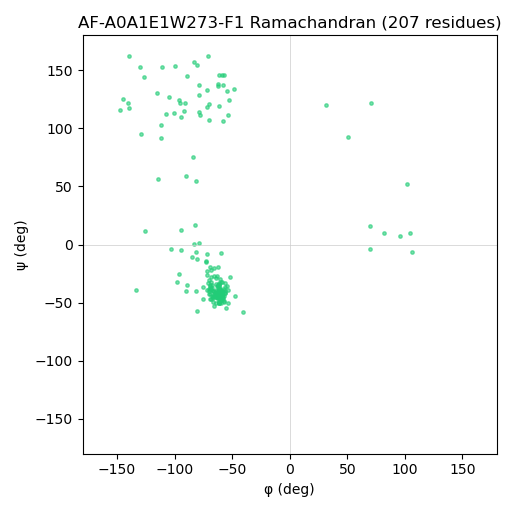 ARG A N 1
ATOM 867 C CA . ARG A 1 111 ? -11.303 -3.861 1.641 1.00 88.19 111 ARG A CA 1
ATOM 868 C C . ARG A 1 111 ? -10.043 -3.927 0.771 1.00 88.19 111 ARG A C 1
ATOM 870 O O . ARG A 1 111 ? -10.031 -4.665 -0.204 1.00 88.19 111 ARG A O 1
ATOM 877 N N . VAL A 1 112 ? -8.993 -3.189 1.127 1.00 91.62 112 VAL A N 1
ATOM 878 C CA . VAL A 1 112 ? -7.708 -3.215 0.410 1.00 91.62 112 VAL A CA 1
ATOM 879 C C . VAL A 1 112 ? -6.996 -4.542 0.647 1.00 91.62 112 VAL A C 1
ATOM 881 O O . VAL A 1 112 ? -6.478 -5.127 -0.297 1.00 91.62 112 VAL A O 1
ATOM 884 N N . GLN A 1 113 ? -7.045 -5.058 1.878 1.00 91.06 113 GLN A N 1
ATOM 885 C CA . GLN A 1 113 ? -6.490 -6.373 2.208 1.00 91.06 113 GLN A CA 1
ATOM 886 C C . GLN A 1 113 ? -7.154 -7.481 1.371 1.00 91.06 113 GLN A C 1
ATOM 888 O O . GLN A 1 113 ? -6.463 -8.333 0.820 1.00 91.06 113 GLN A O 1
ATOM 893 N N . LEU A 1 114 ? -8.482 -7.427 1.198 1.00 90.56 114 LEU A N 1
ATOM 894 C CA . LEU A 1 114 ? -9.207 -8.343 0.309 1.00 90.56 114 LEU A CA 1
ATOM 895 C C . LEU A 1 114 ? -8.807 -8.186 -1.161 1.00 90.56 114 LEU A C 1
ATOM 897 O O . LEU A 1 114 ? -8.598 -9.195 -1.825 1.00 90.56 114 LEU A O 1
ATOM 901 N N . LEU A 1 115 ? -8.656 -6.956 -1.657 1.00 92.00 115 LEU A N 1
ATOM 902 C CA . LEU A 1 115 ? -8.241 -6.697 -3.042 1.00 92.00 115 LEU A CA 1
ATOM 903 C C . LEU A 1 115 ? -6.883 -7.323 -3.375 1.00 92.00 115 LEU A C 1
ATOM 905 O O . LEU A 1 115 ? -6.683 -7.769 -4.499 1.00 92.00 115 LEU A O 1
ATOM 909 N N . LEU A 1 116 ? -5.965 -7.420 -2.408 1.00 92.06 116 LEU A N 1
ATOM 910 C CA . LEU A 1 116 ? -4.702 -8.132 -2.622 1.00 92.06 116 LEU A CA 1
ATOM 911 C C . LEU A 1 116 ? -4.911 -9.629 -2.885 1.00 92.06 116 LEU A C 1
ATOM 913 O O . LEU A 1 116 ? -4.114 -10.238 -3.592 1.00 92.06 116 LEU A O 1
ATOM 917 N N . THR A 1 117 ? -5.972 -10.230 -2.349 1.00 91.62 117 THR A N 1
ATOM 918 C CA . THR A 1 117 ? -6.302 -11.647 -2.585 1.00 91.62 117 THR A CA 1
ATOM 919 C C . THR A 1 117 ? -7.014 -11.879 -3.919 1.00 91.62 117 THR A C 1
ATOM 921 O O . THR A 1 117 ? -7.159 -13.019 -4.359 1.00 91.62 117 THR A O 1
ATOM 924 N N . GLU A 1 118 ? -7.471 -10.810 -4.571 1.00 91.50 118 GLU A N 1
ATOM 925 C CA . GLU A 1 118 ? -8.157 -10.883 -5.854 1.00 91.50 118 GLU A CA 1
ATOM 926 C C . GLU A 1 118 ? -7.160 -10.961 -7.014 1.00 91.50 118 GLU A C 1
ATOM 928 O O . GLU A 1 118 ? -5.995 -10.565 -6.912 1.00 91.50 118 GLU A O 1
ATOM 933 N N . LYS A 1 119 ? -7.637 -11.506 -8.137 1.00 90.94 119 LYS A N 1
ATOM 934 C CA . LYS A 1 119 ? -6.872 -11.571 -9.380 1.00 90.94 119 LYS A CA 1
ATOM 935 C C . LYS A 1 119 ? -6.763 -10.182 -9.994 1.00 90.94 119 LYS A C 1
ATOM 937 O O . LYS A 1 119 ? -7.760 -9.480 -10.141 1.00 90.94 119 LYS A O 1
ATOM 942 N N . ILE A 1 120 ? -5.554 -9.838 -10.398 1.00 90.94 120 ILE A N 1
ATOM 943 C CA . ILE A 1 120 ? -5.213 -8.596 -11.068 1.00 90.94 120 ILE A CA 1
ATOM 944 C C . ILE A 1 120 ? -4.993 -8.916 -12.535 1.00 90.94 120 ILE A C 1
ATOM 946 O O . ILE A 1 120 ? -4.234 -9.820 -12.886 1.00 90.94 120 ILE A O 1
ATOM 950 N N . ASP A 1 121 ? -5.696 -8.172 -13.381 1.00 89.25 121 ASP A N 1
ATOM 951 C CA . ASP A 1 121 ? -5.557 -8.272 -14.825 1.00 89.25 121 ASP A CA 1
ATOM 952 C C . ASP A 1 121 ? -4.200 -7.702 -15.248 1.00 89.25 121 ASP A C 1
ATOM 954 O O . ASP A 1 121 ? -3.970 -6.494 -15.178 1.00 89.25 121 ASP A O 1
ATOM 958 N N . MET A 1 122 ? -3.279 -8.578 -15.628 1.00 85.19 122 MET A N 1
ATOM 959 C CA . MET A 1 122 ? -1.992 -8.204 -16.195 1.00 85.19 122 MET A CA 1
ATOM 960 C C . MET A 1 122 ? -2.116 -8.392 -17.706 1.00 85.19 122 MET A C 1
ATOM 962 O O . MET A 1 122 ? -2.256 -9.505 -18.189 1.00 85.19 122 MET A O 1
ATOM 966 N N . ARG A 1 123 ? -2.075 -7.293 -18.458 1.00 71.00 123 ARG A N 1
ATOM 967 C CA . ARG A 1 123 ? -2.347 -7.216 -19.901 1.00 71.00 123 ARG A CA 1
ATOM 968 C C . ARG A 1 123 ? -1.540 -8.216 -20.740 1.00 71.00 123 ARG A C 1
ATOM 970 O O . ARG A 1 123 ? -2.024 -8.628 -21.788 1.00 71.00 123 ARG A O 1
ATOM 977 N N . ASP A 1 124 ? -0.355 -8.596 -20.263 1.00 67.44 124 ASP A N 1
ATOM 978 C CA . ASP A 1 124 ? 0.603 -9.456 -20.963 1.00 67.44 124 ASP A CA 1
ATOM 979 C C . ASP A 1 124 ? 1.027 -10.699 -20.139 1.00 67.44 124 ASP A C 1
ATOM 981 O O . ASP A 1 124 ? 1.975 -11.387 -20.511 1.00 67.44 124 ASP A O 1
ATOM 985 N N . ALA A 1 125 ? 0.342 -11.010 -19.027 1.00 67.44 125 ALA A N 1
ATOM 986 C CA . ALA A 1 125 ? 0.667 -12.150 -18.160 1.00 67.44 125 ALA A CA 1
ATOM 987 C C . ALA A 1 125 ? -0.587 -12.883 -17.653 1.00 67.44 125 ALA A C 1
ATOM 989 O O . ALA A 1 125 ? -1.692 -12.344 -17.667 1.00 67.44 125 ALA A O 1
ATOM 990 N N . ASP A 1 126 ? -0.415 -14.120 -17.177 1.00 73.50 126 ASP A N 1
ATOM 991 C CA . ASP A 1 126 ? -1.501 -14.853 -16.525 1.00 73.50 126 ASP A CA 1
ATOM 992 C C . ASP A 1 126 ? -2.049 -14.069 -15.324 1.00 73.50 126 ASP A C 1
ATOM 994 O O . ASP A 1 126 ? -1.315 -13.384 -14.606 1.00 73.50 126 ASP A O 1
ATOM 998 N N . LEU A 1 127 ? -3.359 -14.198 -15.087 1.00 77.38 127 LEU A N 1
ATOM 999 C CA . LEU A 1 127 ? -4.026 -13.579 -13.944 1.00 77.38 127 LEU A CA 1
ATOM 1000 C C . LEU A 1 127 ? -3.323 -13.977 -12.642 1.00 77.38 127 LEU A C 1
ATOM 1002 O O . LEU A 1 127 ? -3.422 -15.122 -12.195 1.00 77.38 127 LEU A O 1
ATOM 1006 N N . THR A 1 128 ? -2.682 -13.003 -12.008 1.00 88.88 128 THR A N 1
ATOM 1007 C CA . THR A 1 128 ? -1.943 -13.168 -10.756 1.00 88.88 128 THR A CA 1
ATOM 1008 C C . THR A 1 128 ? -2.663 -12.441 -9.626 1.00 88.88 128 THR A C 1
ATOM 1010 O O . THR A 1 128 ? -3.397 -11.486 -9.871 1.00 88.88 128 THR A O 1
ATOM 1013 N N . THR A 1 129 ? -2.510 -12.885 -8.382 1.00 91.94 129 THR A N 1
ATOM 1014 C CA . THR A 1 129 ? -3.092 -12.163 -7.241 1.00 91.94 129 THR A CA 1
ATOM 1015 C C . THR A 1 129 ? -2.211 -10.983 -6.843 1.00 91.94 129 THR A C 1
ATOM 1017 O O . THR A 1 129 ? -0.996 -10.996 -7.054 1.00 91.94 129 THR A O 1
ATOM 1020 N N . GLY A 1 130 ? -2.799 -9.963 -6.217 1.00 92.38 130 GLY A N 1
ATOM 1021 C CA . GLY A 1 130 ? -2.022 -8.859 -5.645 1.00 92.38 130 GLY A CA 1
ATOM 1022 C C . GLY A 1 130 ? -0.983 -9.327 -4.624 1.00 92.38 130 GLY A C 1
ATOM 1023 O O . GLY A 1 130 ? 0.142 -8.837 -4.634 1.00 92.38 130 GLY A O 1
ATOM 1024 N N . VAL A 1 131 ? -1.324 -10.322 -3.800 1.00 93.31 131 VAL A N 1
ATOM 1025 C CA . VAL A 1 131 ? -0.395 -10.961 -2.856 1.00 93.31 131 VAL A CA 1
ATOM 1026 C C . VAL A 1 131 ? 0.805 -11.559 -3.586 1.00 93.31 131 VAL A C 1
ATOM 1028 O O . VAL A 1 131 ? 1.927 -11.342 -3.144 1.00 93.31 131 VAL A O 1
ATOM 1031 N N . ASN A 1 132 ? 0.601 -12.256 -4.707 1.00 92.75 132 ASN A N 1
ATOM 1032 C CA . ASN A 1 132 ? 1.702 -12.848 -5.467 1.00 92.75 132 ASN A CA 1
ATOM 1033 C C . ASN A 1 132 ? 2.657 -11.784 -6.034 1.00 92.75 132 ASN A C 1
ATOM 1035 O O . ASN A 1 132 ? 3.871 -11.928 -5.947 1.00 92.75 132 ASN A O 1
ATOM 1039 N N . ILE A 1 133 ? 2.121 -10.664 -6.534 1.00 94.25 133 ILE A N 1
ATOM 1040 C CA . ILE A 1 133 ? 2.948 -9.531 -6.989 1.00 94.25 133 ILE A CA 1
ATOM 1041 C C . ILE A 1 133 ? 3.792 -8.970 -5.834 1.00 94.25 133 ILE A C 1
ATOM 1043 O O . ILE A 1 133 ? 4.976 -8.682 -6.006 1.00 94.25 133 ILE A O 1
ATOM 1047 N N . VAL A 1 134 ? 3.195 -8.804 -4.650 1.00 95.75 134 VAL A N 1
ATOM 1048 C CA . VAL A 1 134 ? 3.907 -8.287 -3.470 1.00 95.75 134 VAL A CA 1
ATOM 1049 C C . VAL A 1 134 ? 4.968 -9.280 -2.984 1.00 95.75 134 VAL A C 1
ATOM 1051 O O . VAL A 1 134 ? 6.053 -8.848 -2.601 1.00 95.75 134 VAL A O 1
ATOM 1054 N N . LEU A 1 135 ? 4.697 -10.587 -3.035 1.00 94.44 135 LEU A N 1
ATOM 1055 C CA . LEU A 1 135 ? 5.676 -11.629 -2.716 1.00 94.44 135 LEU A CA 1
ATOM 1056 C C . LEU A 1 135 ? 6.875 -11.583 -3.671 1.00 94.44 135 LEU A C 1
ATOM 1058 O O . LEU A 1 135 ? 7.999 -11.446 -3.200 1.00 94.44 135 LEU A O 1
ATOM 1062 N N . GLY A 1 136 ? 6.650 -11.529 -4.988 1.00 93.31 136 GLY A N 1
ATOM 1063 C CA . GLY A 1 136 ? 7.743 -11.374 -5.958 1.00 93.31 136 GLY A CA 1
ATOM 1064 C C . GLY A 1 136 ? 8.553 -10.081 -5.759 1.00 93.31 136 GLY A C 1
ATOM 1065 O O . GLY A 1 136 ? 9.769 -10.050 -5.962 1.00 93.31 136 GLY A O 1
ATOM 1066 N N . ALA A 1 137 ? 7.918 -8.994 -5.299 1.00 95.19 137 ALA A N 1
ATOM 1067 C CA . ALA A 1 137 ? 8.633 -7.775 -4.908 1.00 95.19 137 ALA A CA 1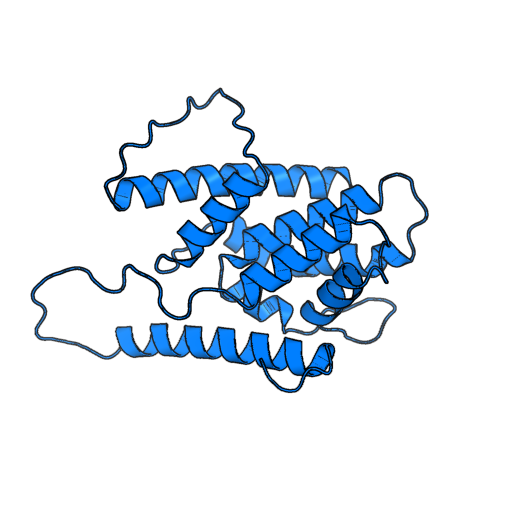
ATOM 1068 C C . ALA A 1 137 ? 9.486 -7.965 -3.639 1.00 95.19 137 ALA A C 1
ATOM 1070 O O . ALA A 1 137 ? 10.583 -7.409 -3.560 1.00 95.19 137 ALA A O 1
ATOM 1071 N N . ALA A 1 138 ? 8.997 -8.728 -2.658 1.00 95.62 138 ALA A N 1
ATOM 1072 C CA . ALA A 1 138 ? 9.710 -9.038 -1.419 1.00 95.62 138 ALA A CA 1
ATOM 1073 C C . ALA A 1 138 ? 10.909 -9.968 -1.661 1.00 95.62 138 ALA A C 1
ATOM 1075 O O . ALA A 1 138 ? 11.975 -9.741 -1.090 1.00 95.62 138 ALA A O 1
ATOM 1076 N N . ASP A 1 139 ? 10.770 -10.930 -2.573 1.00 92.75 139 ASP A N 1
ATOM 1077 C CA . ASP A 1 139 ? 11.845 -11.842 -2.982 1.00 92.75 139 ASP A CA 1
ATOM 1078 C C . ASP A 1 139 ? 12.909 -11.146 -3.848 1.00 92.75 139 ASP A C 1
ATOM 1080 O O . ASP A 1 139 ? 14.028 -11.631 -4.009 1.00 92.75 139 ASP A O 1
ATOM 1084 N N . GLY A 1 140 ? 12.608 -9.945 -4.354 1.00 91.94 140 GLY A N 1
ATOM 1085 C CA . GLY A 1 140 ? 13.495 -9.177 -5.229 1.00 91.94 140 GLY A CA 1
ATOM 1086 C C . GLY A 1 140 ? 13.444 -9.607 -6.694 1.00 91.94 140 GLY A C 1
ATOM 1087 O O . GLY A 1 140 ? 14.256 -9.122 -7.481 1.00 91.94 140 GLY A O 1
ATOM 1088 N N . GLU A 1 141 ? 12.486 -10.458 -7.074 1.00 91.38 141 GLU A N 1
ATOM 1089 C CA . GLU A 1 141 ? 12.271 -10.889 -8.461 1.00 91.38 141 GLU A CA 1
ATOM 1090 C C . GLU A 1 141 ? 11.911 -9.706 -9.367 1.00 91.38 141 GLU A C 1
ATOM 1092 O O . GLU A 1 141 ? 12.344 -9.642 -10.516 1.00 91.38 141 GLU A O 1
ATOM 1097 N N . ILE A 1 142 ? 11.160 -8.733 -8.837 1.00 91.75 142 ILE A N 1
ATOM 1098 C CA . ILE A 1 142 ? 10.744 -7.543 -9.591 1.00 91.75 142 ILE A CA 1
ATOM 1099 C C . ILE A 1 142 ? 11.872 -6.506 -9.654 1.00 91.75 142 ILE A C 1
ATOM 1101 O O . ILE A 1 142 ? 12.289 -6.079 -10.731 1.00 91.75 142 ILE A O 1
ATOM 1105 N N . VAL A 1 143 ? 12.365 -6.065 -8.493 1.00 94.25 143 VAL A N 1
ATOM 1106 C CA . VAL A 1 143 ? 13.510 -5.152 -8.381 1.00 94.25 143 VAL A CA 1
ATOM 1107 C C . VAL A 1 143 ? 14.374 -5.609 -7.201 1.00 94.25 143 VAL A C 1
ATOM 1109 O O . VAL A 1 143 ? 13.903 -5.527 -6.066 1.00 94.25 143 VAL A O 1
ATOM 1112 N N . PRO A 1 144 ? 15.639 -6.017 -7.424 1.00 93.69 144 PRO A N 1
ATOM 1113 C CA . PRO A 1 144 ? 16.515 -6.548 -6.377 1.00 93.69 144 PRO A CA 1
ATOM 1114 C C . PRO A 1 144 ? 17.173 -5.418 -5.566 1.00 93.69 144 PRO A C 1
ATOM 1116 O O . PRO A 1 144 ? 18.393 -5.318 -5.478 1.00 93.69 144 PRO A O 1
ATOM 1119 N N . GLU A 1 145 ? 16.356 -4.519 -5.015 1.00 95.19 145 GLU A N 1
ATOM 1120 C CA . GLU A 1 145 ? 16.793 -3.400 -4.178 1.00 95.19 145 GLU A CA 1
ATOM 1121 C C . GLU A 1 145 ? 16.253 -3.578 -2.753 1.00 95.19 145 GLU A C 1
ATOM 1123 O O . GLU A 1 145 ? 15.041 -3.750 -2.583 1.00 95.19 145 GLU A O 1
ATOM 1128 N N . PRO A 1 146 ? 17.094 -3.465 -1.710 1.00 95.88 146 PRO A N 1
ATOM 1129 C CA . PRO A 1 146 ? 16.690 -3.765 -0.335 1.00 95.88 146 PRO A CA 1
ATOM 1130 C C . PRO A 1 146 ? 15.553 -2.860 0.154 1.00 95.88 146 PRO A C 1
ATOM 1132 O O . PRO A 1 146 ? 14.659 -3.293 0.877 1.00 95.88 146 PRO A O 1
ATOM 1135 N N . GLU A 1 147 ? 15.534 -1.601 -0.287 1.00 95.00 147 GLU A N 1
ATOM 1136 C CA . GLU A 1 147 ? 14.471 -0.655 0.057 1.00 95.00 147 GLU A CA 1
ATOM 1137 C C . GLU A 1 147 ? 13.118 -1.017 -0.580 1.00 95.00 147 GLU A C 1
ATOM 1139 O O . GLU A 1 147 ? 12.074 -0.679 -0.023 1.00 95.00 147 GLU A O 1
ATOM 1144 N N . VAL A 1 148 ? 13.121 -1.695 -1.734 1.00 96.88 148 VAL A N 1
ATOM 1145 C CA . VAL A 1 148 ? 11.900 -2.200 -2.382 1.00 96.88 148 VAL A CA 1
ATOM 1146 C C . VAL A 1 148 ? 11.392 -3.431 -1.642 1.00 96.88 148 VAL A C 1
ATOM 1148 O O . VAL A 1 148 ? 10.215 -3.481 -1.290 1.00 96.88 148 VAL A O 1
ATOM 1151 N N . GLN A 1 149 ? 12.286 -4.372 -1.336 1.00 97.25 149 GLN A N 1
ATOM 1152 C CA . GLN A 1 149 ? 11.949 -5.585 -0.589 1.00 97.25 149 GLN A CA 1
ATOM 1153 C C . GLN A 1 149 ? 11.383 -5.242 0.794 1.00 97.25 149 GLN A C 1
ATOM 1155 O O . GLN A 1 149 ? 10.340 -5.759 1.187 1.00 97.25 149 GLN A O 1
ATOM 1160 N N . LYS A 1 150 ? 11.998 -4.286 1.503 1.00 96.44 150 LYS A N 1
ATOM 1161 C CA . LYS A 1 150 ? 11.485 -3.771 2.781 1.00 96.44 150 LYS A CA 1
ATOM 1162 C C . LYS A 1 150 ? 10.078 -3.178 2.643 1.00 96.44 150 LYS A C 1
ATOM 1164 O O . LYS A 1 150 ? 9.220 -3.450 3.478 1.00 96.44 150 LYS A O 1
ATOM 1169 N N . ALA A 1 151 ? 9.824 -2.388 1.598 1.00 96.94 151 ALA A N 1
ATOM 1170 C CA . ALA A 1 151 ? 8.498 -1.820 1.356 1.00 96.94 151 ALA A CA 1
ATOM 1171 C C . ALA A 1 151 ? 7.449 -2.909 1.063 1.00 96.94 151 ALA A C 1
ATOM 1173 O O . ALA A 1 151 ? 6.335 -2.834 1.576 1.00 96.94 151 ALA A O 1
ATOM 1174 N N . ALA A 1 152 ? 7.809 -3.948 0.304 1.00 97.12 152 ALA A N 1
ATOM 1175 C CA . ALA A 1 152 ? 6.936 -5.090 0.036 1.00 97.12 152 ALA A CA 1
ATOM 1176 C C . ALA A 1 152 ? 6.624 -5.888 1.312 1.00 97.12 152 ALA A C 1
ATOM 1178 O O . ALA A 1 152 ? 5.465 -6.202 1.583 1.00 97.12 152 ALA A O 1
ATOM 1179 N N . LEU A 1 153 ? 7.634 -6.142 2.148 1.00 95.25 153 LEU A N 1
ATOM 1180 C CA . LEU A 1 153 ? 7.452 -6.797 3.443 1.00 95.25 153 LEU A CA 1
ATOM 1181 C C . LEU A 1 153 ? 6.527 -5.994 4.362 1.00 95.25 153 LEU A C 1
ATOM 1183 O O . LEU A 1 153 ? 5.672 -6.587 5.010 1.00 95.25 153 LEU A O 1
ATOM 1187 N N . ASN A 1 154 ? 6.622 -4.661 4.375 1.00 94.88 154 ASN A N 1
ATOM 1188 C CA . ASN A 1 154 ? 5.699 -3.823 5.147 1.00 94.88 154 ASN A CA 1
ATOM 1189 C C . ASN A 1 154 ? 4.240 -3.987 4.688 1.00 94.88 154 ASN A C 1
ATOM 1191 O O . ASN A 1 154 ? 3.345 -4.047 5.528 1.00 94.88 154 ASN A O 1
ATOM 1195 N N . VAL A 1 155 ? 3.987 -4.114 3.3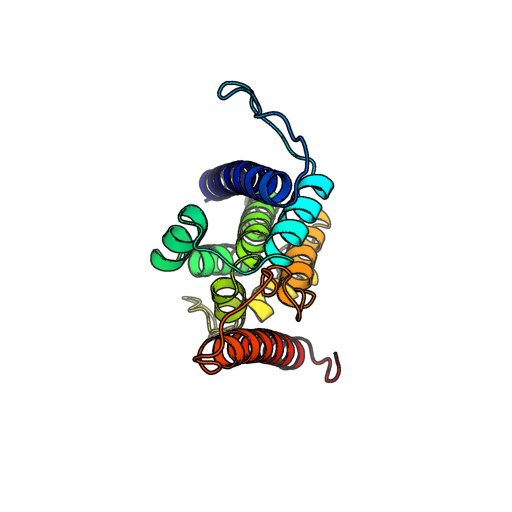78 1.00 95.88 155 VAL A N 1
ATOM 1196 C CA . VAL A 1 155 ? 2.639 -4.427 2.864 1.00 95.88 155 VAL A CA 1
ATOM 1197 C C . VAL A 1 155 ? 2.155 -5.763 3.426 1.00 95.88 155 VAL A C 1
ATOM 1199 O O . VAL A 1 155 ? 1.039 -5.844 3.938 1.00 95.88 155 VAL A O 1
ATOM 1202 N N . LEU A 1 156 ? 2.996 -6.802 3.375 1.00 93.12 156 LEU A N 1
ATOM 1203 C CA . LEU A 1 156 ? 2.648 -8.128 3.891 1.00 93.12 156 LEU A CA 1
ATOM 1204 C C . LEU A 1 156 ? 2.394 -8.097 5.398 1.00 93.12 156 LEU A C 1
ATOM 1206 O O . LEU A 1 156 ? 1.377 -8.619 5.838 1.00 93.12 156 LEU A O 1
ATOM 1210 N N . VAL A 1 157 ? 3.248 -7.434 6.180 1.00 91.75 157 VAL A N 1
ATOM 1211 C CA . VAL A 1 157 ? 3.061 -7.257 7.629 1.00 91.75 157 VAL A CA 1
ATOM 1212 C C . VAL A 1 157 ? 1.723 -6.580 7.913 1.00 91.75 157 VAL A C 1
ATOM 1214 O O . VAL A 1 157 ? 0.917 -7.108 8.676 1.00 91.75 157 VAL A O 1
ATOM 1217 N N . ASN A 1 158 ? 1.425 -5.470 7.238 1.00 90.88 158 ASN A N 1
ATOM 1218 C CA . ASN A 1 158 ? 0.202 -4.706 7.480 1.00 90.88 158 ASN A CA 1
ATOM 1219 C C . ASN A 1 158 ? -1.067 -5.443 7.044 1.00 90.88 158 ASN A C 1
ATOM 1221 O O . ASN A 1 158 ? -2.156 -5.133 7.527 1.00 90.88 158 ASN A O 1
ATOM 1225 N N . CYS A 1 159 ? -0.957 -6.410 6.142 1.00 86.00 159 CYS A N 1
ATOM 1226 C CA . CYS A 1 159 ? -2.094 -7.173 5.658 1.00 86.00 159 CYS A CA 1
ATOM 1227 C C . CYS A 1 159 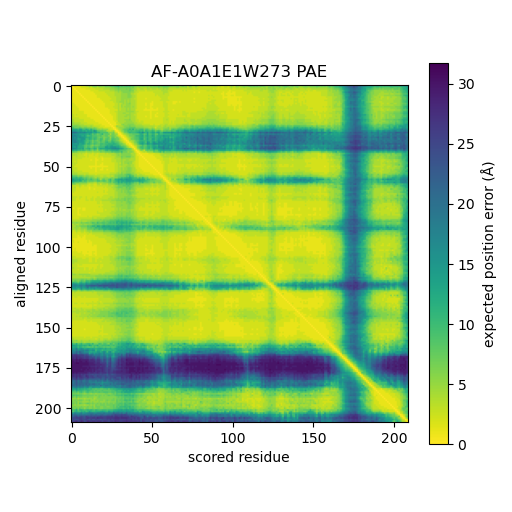? -2.249 -8.546 6.370 1.00 86.00 159 CYS A C 1
ATOM 1229 O O . CYS A 1 159 ? -3.378 -8.973 6.598 1.00 86.00 159 CYS A O 1
ATOM 1231 N N . VAL A 1 160 ? -1.161 -9.204 6.796 1.00 82.19 160 VAL A N 1
ATOM 1232 C CA . VAL A 1 160 ? -1.158 -10.519 7.484 1.00 82.19 160 VAL A CA 1
ATOM 1233 C C . VAL A 1 160 ? -1.252 -10.384 9.003 1.00 82.19 160 VAL A C 1
ATOM 1235 O O . VAL A 1 160 ? -1.961 -11.164 9.638 1.00 82.19 160 VAL A O 1
ATOM 1238 N N . CYS A 1 161 ? -0.560 -9.401 9.584 1.00 75.94 161 CYS A N 1
ATOM 1239 C CA . CYS A 1 161 ? -0.464 -9.198 11.033 1.00 75.94 161 CYS A CA 1
ATOM 1240 C C . CYS A 1 161 ? -1.509 -8.207 11.565 1.00 75.94 161 CYS A C 1
ATOM 1242 O O . CYS A 1 161 ? -1.409 -7.746 12.703 1.00 75.94 161 CYS A O 1
ATOM 1244 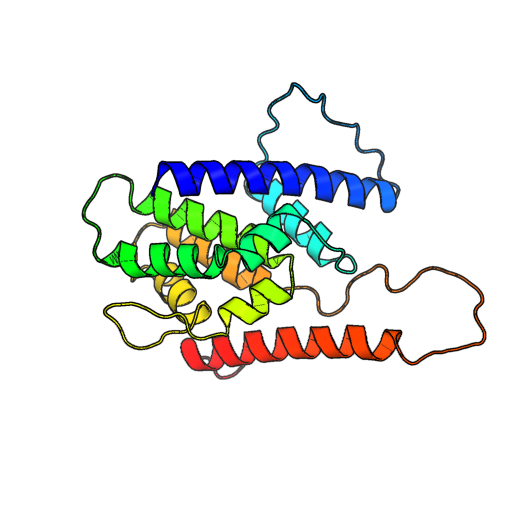N N . ALA A 1 162 ? -2.507 -7.848 10.754 1.00 74.81 162 ALA A N 1
ATOM 1245 C CA . ALA A 1 162 ? -3.507 -6.873 11.152 1.00 74.81 162 ALA A CA 1
ATOM 1246 C C . ALA A 1 162 ? -4.305 -7.380 12.379 1.00 74.81 162 ALA A C 1
ATOM 1248 O O . ALA A 1 162 ? -4.726 -8.540 12.391 1.00 74.81 162 ALA A O 1
ATOM 1249 N N . PRO A 1 163 ? -4.571 -6.545 13.404 1.00 69.62 163 PRO A N 1
ATOM 1250 C CA . PRO A 1 163 ? -5.140 -7.012 14.666 1.00 69.62 163 PRO A CA 1
ATOM 1251 C C . PRO A 1 163 ? -6.521 -7.642 14.479 1.00 69.62 163 PRO A C 1
ATOM 1253 O O . PRO A 1 163 ? -7.462 -6.953 14.085 1.00 69.62 163 PRO A O 1
ATOM 1256 N N . VAL A 1 164 ? -6.667 -8.927 14.829 1.00 67.69 164 VAL A N 1
ATOM 1257 C CA . VAL A 1 164 ? -7.956 -9.655 14.802 1.00 67.69 164 VAL A CA 1
ATOM 1258 C C . VAL A 1 164 ? -9.006 -8.939 15.661 1.00 67.69 164 VAL A C 1
ATOM 1260 O O . VAL A 1 164 ? -10.178 -8.843 15.299 1.00 67.69 164 VAL A O 1
ATOM 1263 N N . HIS A 1 165 ? -8.564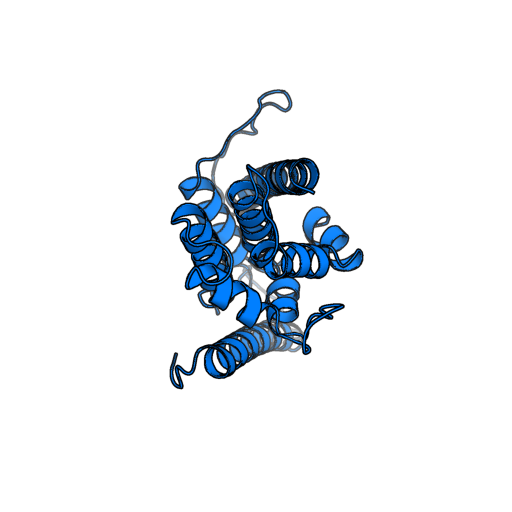 -8.371 16.785 1.00 65.06 165 HIS A N 1
ATOM 1264 C CA . HIS A 1 165 ? -9.401 -7.635 17.721 1.00 65.06 165 HIS A CA 1
ATOM 1265 C C . HIS A 1 165 ? -9.108 -6.139 17.624 1.00 65.06 165 HIS A C 1
ATOM 1267 O O . HIS A 1 165 ? -8.040 -5.678 18.021 1.00 65.06 165 HIS A O 1
ATOM 1273 N N . ARG A 1 166 ? -10.082 -5.368 17.135 1.00 70.75 166 ARG A N 1
ATOM 1274 C CA . ARG A 1 166 ? -9.993 -3.906 17.067 1.00 70.75 166 ARG A CA 1
ATOM 1275 C C . ARG A 1 166 ? -10.688 -3.266 18.275 1.00 70.75 166 ARG A C 1
ATOM 1277 O O . ARG A 1 166 ? -11.874 -3.503 18.532 1.00 70.75 166 ARG A O 1
ATOM 1284 N N . THR A 1 167 ? -9.954 -2.439 19.013 1.00 61.72 167 THR A N 1
ATOM 1285 C CA . THR A 1 167 ? -10.466 -1.596 20.100 1.00 61.72 167 THR A CA 1
ATOM 1286 C C . THR A 1 167 ? -11.504 -0.592 19.570 1.00 61.72 167 THR A C 1
ATOM 1288 O O . THR A 1 167 ? -11.474 -0.163 18.417 1.00 61.72 167 THR A O 1
ATOM 1291 N N . GLY A 1 168 ? -12.518 -0.276 20.379 1.00 51.78 168 GLY A N 1
ATOM 1292 C CA . GLY A 1 168 ? -13.673 0.537 19.955 1.00 51.78 168 GLY A CA 1
ATOM 1293 C C . GLY A 1 168 ? -14.981 -0.240 19.758 1.00 51.78 168 GLY A C 1
ATOM 1294 O O . GLY A 1 168 ? -16.043 0.366 19.650 1.00 51.78 168 GLY A O 1
ATOM 1295 N N . THR A 1 169 ? -14.960 -1.574 19.851 1.00 46.91 169 THR A N 1
ATOM 1296 C CA . THR A 1 169 ? -16.186 -2.359 20.106 1.00 46.91 169 THR A CA 1
ATOM 1297 C C . THR A 1 169 ? -16.700 -2.215 21.546 1.00 46.91 169 THR A C 1
ATOM 1299 O O . THR A 1 169 ? -17.825 -2.624 21.847 1.00 46.91 169 THR A O 1
ATOM 1302 N N . SER A 1 170 ? -15.928 -1.566 22.424 1.00 46.69 170 SER A N 1
ATOM 1303 C CA . SER A 1 170 ? -16.302 -1.253 23.801 1.00 46.69 170 SER A CA 1
ATOM 1304 C C . SER A 1 170 ? -16.500 0.251 24.017 1.00 46.69 170 SER A C 1
ATOM 1306 O O . SER A 1 170 ? -15.590 0.966 24.431 1.00 46.69 170 SER A O 1
ATOM 1308 N N . THR A 1 171 ? -17.728 0.729 23.844 1.00 41.03 171 THR A N 1
ATOM 1309 C CA . THR A 1 171 ? -18.224 1.862 24.630 1.00 41.03 171 THR A CA 1
ATOM 1310 C C . THR A 1 171 ? -19.325 1.358 25.560 1.00 41.03 171 THR A C 1
ATOM 1312 O O . THR A 1 171 ? -20.429 1.021 25.151 1.00 41.03 171 THR A O 1
ATOM 1315 N N . SER A 1 172 ? -18.940 1.196 26.829 1.00 38.88 172 SER A N 1
ATOM 1316 C CA . SER A 1 172 ? -19.668 1.652 28.018 1.00 38.88 172 SER A CA 1
ATOM 1317 C C . SER A 1 172 ? -21.211 1.688 27.963 1.00 38.88 172 SER A C 1
ATOM 1319 O O . SER A 1 172 ? -21.781 2.559 27.317 1.00 38.88 172 SER A O 1
ATOM 1321 N N . ARG A 1 173 ? -21.819 0.908 28.874 1.00 45.16 173 ARG A N 1
ATOM 1322 C CA . ARG A 1 173 ? -23.075 1.183 29.612 1.00 45.16 173 ARG A CA 1
ATOM 1323 C C . ARG A 1 173 ? -24.405 1.152 28.826 1.00 45.16 173 ARG A C 1
ATOM 1325 O O . ARG A 1 173 ? -24.643 1.928 27.918 1.00 45.16 173 ARG A O 1
ATOM 1332 N N . PHE A 1 174 ? -25.295 0.269 29.297 1.00 38.56 174 PHE A N 1
ATOM 1333 C CA . PHE A 1 174 ? -26.750 0.214 29.072 1.00 38.56 174 PHE A CA 1
ATOM 1334 C C . PHE A 1 174 ? -27.259 0.277 27.618 1.00 38.56 174 PHE A C 1
ATOM 1336 O O . PHE A 1 174 ? -27.633 1.324 27.107 1.00 38.56 174 PHE A O 1
ATOM 1343 N N . SER A 1 175 ? -27.445 -0.888 26.993 1.00 33.31 175 SER A N 1
ATOM 1344 C CA . SER A 1 175 ? -28.585 -1.087 26.082 1.00 33.31 175 SER A CA 1
ATOM 1345 C C . SER A 1 175 ? -29.051 -2.543 26.144 1.00 33.31 175 SER A C 1
ATOM 1347 O O . SER A 1 175 ? -28.319 -3.473 25.819 1.00 33.31 175 SER A O 1
ATOM 1349 N N . LEU A 1 176 ? -30.282 -2.725 26.624 1.00 46.03 176 LEU A N 1
ATOM 1350 C CA . LEU A 1 176 ? -30.974 -4.001 26.829 1.00 46.03 176 LEU A CA 1
ATOM 1351 C C . LEU A 1 176 ? -31.635 -4.542 25.546 1.00 46.03 176 LEU A C 1
ATOM 1353 O O . LEU A 1 176 ? -32.486 -5.421 25.621 1.00 46.03 176 LEU A O 1
ATOM 1357 N N . THR A 1 177 ? -31.271 -4.056 24.356 1.00 48.75 177 THR A N 1
ATOM 1358 C CA . THR A 1 177 ? -31.912 -4.479 23.101 1.00 48.75 177 THR A CA 1
ATOM 1359 C C . THR A 1 177 ? -30.918 -4.538 21.926 1.00 48.75 177 THR A C 1
ATOM 1361 O O . THR A 1 177 ? -30.255 -3.560 21.598 1.00 48.75 177 THR A O 1
ATOM 1364 N N . GLY A 1 178 ? -30.829 -5.699 21.255 1.00 41.88 178 GLY A N 1
ATOM 1365 C CA . GLY A 1 178 ? -30.391 -5.786 19.847 1.00 41.88 178 GLY A CA 1
ATOM 1366 C C . GLY A 1 178 ? -28.955 -6.245 19.536 1.00 41.88 178 GLY A C 1
ATOM 1367 O O . GLY A 1 178 ? -28.254 -5.605 18.752 1.00 41.88 178 GLY A O 1
ATOM 1368 N N . SER A 1 179 ? -28.510 -7.383 20.080 1.00 48.41 179 SER A N 1
ATOM 1369 C CA . SER A 1 179 ? -27.208 -8.011 19.778 1.00 48.41 179 SER A CA 1
ATOM 1370 C C . SER A 1 179 ? -27.242 -8.885 18.510 1.00 48.41 179 SER A C 1
ATOM 1372 O O . SER A 1 179 ? -27.259 -10.113 18.577 1.00 48.41 179 SER A O 1
ATOM 1374 N N . SER A 1 180 ? -27.252 -8.259 17.329 1.00 45.25 180 SER A N 1
ATOM 1375 C CA . SER A 1 180 ? -27.072 -8.991 16.054 1.00 45.25 180 SER A CA 1
ATOM 1376 C C . SER A 1 180 ? -26.071 -8.321 15.109 1.00 45.25 180 SER A C 1
ATOM 1378 O O . SER A 1 180 ? -25.228 -9.007 14.544 1.00 45.25 180 SER A O 1
ATOM 1380 N N . LYS A 1 181 ? -26.054 -6.981 15.020 1.00 46.69 181 LYS A N 1
ATOM 1381 C CA . LYS A 1 181 ? -25.131 -6.242 14.128 1.00 46.69 181 LYS A CA 1
ATOM 1382 C C . LYS A 1 181 ? -23.661 -6.253 14.581 1.00 46.69 181 LYS A C 1
ATOM 1384 O O . LYS A 1 181 ? -22.762 -6.131 13.754 1.00 46.69 181 LYS A O 1
ATOM 1389 N N . LYS A 1 182 ? -23.403 -6.399 15.888 1.00 49.16 182 LYS A N 1
ATOM 1390 C CA . LYS A 1 182 ? -22.035 -6.401 16.449 1.00 49.16 182 LYS A CA 1
ATOM 1391 C C . LYS A 1 182 ? -21.286 -7.712 16.176 1.00 49.16 182 LYS A C 1
ATOM 1393 O O . LYS A 1 182 ? -20.096 -7.676 15.892 1.00 49.16 182 LYS A O 1
ATOM 1398 N N . LYS A 1 183 ? -21.985 -8.856 16.198 1.00 46.78 183 LYS A N 1
ATOM 1399 C CA . LYS A 1 183 ? -21.396 -10.172 15.887 1.00 46.78 183 LYS A CA 1
ATOM 1400 C C . LYS A 1 183 ? -21.035 -10.317 14.405 1.00 46.78 183 LYS A C 1
ATOM 1402 O O . LYS A 1 183 ? -20.026 -10.930 14.090 1.00 46.78 183 LYS A O 1
ATOM 1407 N N . THR A 1 184 ? -21.822 -9.729 13.502 1.00 54.88 184 THR A N 1
ATOM 1408 C CA . THR A 1 184 ? -21.580 -9.803 12.051 1.00 54.88 184 THR A CA 1
ATOM 1409 C C . THR A 1 184 ? -20.348 -9.019 11.598 1.00 54.88 184 THR A C 1
ATOM 1411 O O . THR A 1 184 ? -19.651 -9.480 10.706 1.00 54.88 184 THR A O 1
ATOM 1414 N N . ALA A 1 185 ? -20.046 -7.867 12.211 1.00 55.88 185 ALA A N 1
ATOM 1415 C CA . ALA A 1 185 ? -18.885 -7.054 11.831 1.00 55.88 185 ALA A CA 1
ATOM 1416 C C . ALA A 1 185 ? -17.545 -7.683 12.258 1.00 55.88 185 ALA A C 1
ATOM 1418 O O . ALA A 1 185 ? -16.592 -7.652 11.488 1.00 55.88 185 ALA A O 1
ATOM 1419 N N . LEU A 1 186 ? -17.487 -8.288 13.452 1.00 56.66 186 LEU A N 1
ATOM 1420 C CA . LEU A 1 186 ? -16.306 -9.025 13.922 1.00 56.66 186 LEU A CA 1
ATOM 1421 C C . LEU A 1 186 ? -16.064 -10.287 13.084 1.00 56.66 186 LEU A C 1
ATOM 1423 O O . LEU A 1 186 ? -14.958 -10.487 12.595 1.00 56.66 186 LEU A O 1
ATOM 1427 N N . LYS A 1 187 ? -17.126 -11.061 12.819 1.00 58.66 187 LYS A N 1
ATOM 1428 C CA . LYS A 1 187 ? -17.062 -12.237 11.941 1.00 58.66 187 LYS A CA 1
ATOM 1429 C C . LYS A 1 187 ? -16.581 -11.875 10.530 1.00 58.66 187 LYS A C 1
ATOM 1431 O O . LYS A 1 187 ? -15.726 -12.550 9.978 1.00 58.66 187 LYS A O 1
ATOM 1436 N N . SER A 1 188 ? -17.044 -10.741 9.999 1.00 70.50 188 SER A N 1
ATOM 1437 C CA . SER A 1 188 ? -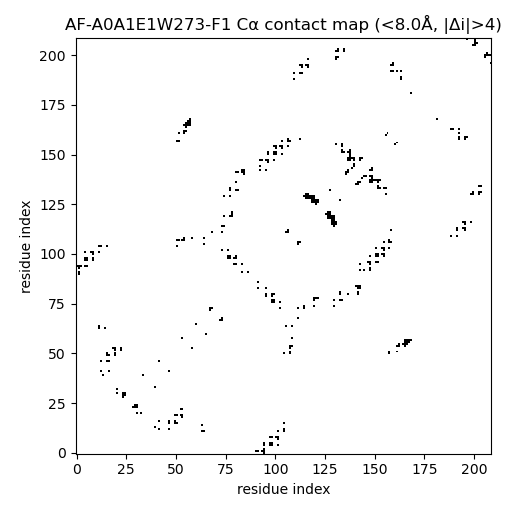16.615 -10.243 8.690 1.00 70.50 188 SER A CA 1
ATOM 1438 C C . SER A 1 188 ? -15.126 -9.895 8.614 1.00 70.50 188 SER A C 1
ATOM 1440 O O . SER A 1 188 ? -14.598 -9.906 7.509 1.00 70.50 188 SER A O 1
ATOM 1442 N N . TYR A 1 189 ? -14.460 -9.534 9.716 1.00 73.12 189 TYR A N 1
ATOM 1443 C CA . TYR A 1 189 ? -13.031 -9.200 9.696 1.00 73.12 189 TYR A CA 1
ATOM 1444 C C . TYR A 1 189 ? -12.142 -10.430 9.911 1.00 73.12 189 TYR A C 1
ATOM 1446 O O . TYR A 1 189 ? -11.112 -10.551 9.254 1.00 73.12 189 TYR A O 1
ATOM 1454 N N . GLU A 1 190 ? -12.575 -11.385 10.740 1.00 77.56 190 GLU A N 1
ATOM 1455 C CA . GLU A 1 190 ? -11.961 -12.721 10.786 1.00 77.56 190 GLU A CA 1
ATOM 1456 C C . GLU A 1 190 ? -11.975 -13.379 9.398 1.00 77.56 190 GLU A C 1
ATOM 1458 O O . GLU A 1 190 ? -10.956 -13.904 8.956 1.00 77.56 190 GLU A O 1
ATOM 1463 N N . ASP A 1 191 ? -13.086 -13.256 8.660 1.00 81.94 191 ASP A N 1
ATOM 1464 C CA . ASP A 1 191 ? -13.192 -13.746 7.280 1.00 81.94 191 ASP A CA 1
ATOM 1465 C C . ASP A 1 191 ? -12.189 -13.054 6.328 1.00 81.94 191 ASP A C 1
ATOM 1467 O O . ASP A 1 191 ? -11.676 -13.689 5.403 1.00 81.94 191 ASP A O 1
ATOM 1471 N N . VAL A 1 192 ? -11.890 -11.762 6.541 1.00 83.50 192 VAL A N 1
ATOM 1472 C CA . VAL A 1 192 ? -10.870 -11.028 5.764 1.00 83.50 192 VAL A CA 1
ATOM 1473 C C . VAL A 1 192 ? -9.488 -11.603 6.034 1.00 83.50 192 VAL A C 1
ATOM 1475 O O . VAL A 1 192 ? -8.797 -11.977 5.089 1.00 83.50 192 VAL A O 1
ATOM 1478 N N . ILE A 1 193 ? -9.106 -11.712 7.308 1.00 83.50 193 ILE A N 1
ATOM 1479 C CA . ILE A 1 193 ? -7.795 -12.234 7.710 1.00 83.50 193 ILE A CA 1
ATOM 1480 C C . ILE A 1 193 ? -7.607 -13.657 7.184 1.00 83.50 193 ILE A C 1
ATOM 1482 O O . ILE A 1 193 ? -6.579 -13.958 6.580 1.00 83.50 193 ILE A O 1
ATOM 1486 N N . GLN A 1 194 ? -8.624 -14.509 7.323 1.00 85.19 194 GLN A N 1
ATOM 1487 C CA . GLN A 1 194 ? -8.553 -15.891 6.864 1.00 85.19 194 GLN A CA 1
ATOM 1488 C C . GLN A 1 194 ? -8.329 -15.985 5.350 1.00 85.19 194 GLN A C 1
ATOM 1490 O O . GLN A 1 194 ? -7.530 -16.807 4.896 1.00 85.19 194 GLN A O 1
ATOM 1495 N N . LYS A 1 195 ? -8.985 -15.124 4.559 1.00 86.25 195 LYS A N 1
ATOM 1496 C CA . LYS A 1 195 ? -8.754 -15.040 3.109 1.00 86.25 195 LYS A CA 1
ATOM 1497 C C . LYS A 1 195 ? -7.348 -14.562 2.770 1.00 86.25 195 LYS A C 1
ATOM 1499 O O . LYS A 1 195 ? -6.732 -15.124 1.868 1.00 86.25 195 LYS A O 1
ATOM 1504 N N . VAL A 1 196 ? -6.836 -13.553 3.476 1.00 86.06 196 VAL A N 1
ATOM 1505 C CA . VAL A 1 196 ? -5.466 -13.061 3.269 1.00 86.06 196 VAL A CA 1
ATOM 1506 C C . VAL A 1 196 ? -4.460 -14.165 3.571 1.00 86.06 196 VAL A C 1
ATOM 1508 O O . VAL A 1 196 ? -3.596 -14.435 2.741 1.00 86.06 196 VAL A O 1
ATOM 1511 N N . TRP A 1 197 ? -4.603 -14.860 4.700 1.00 86.69 197 TRP A N 1
ATOM 1512 C CA . TRP A 1 197 ? -3.735 -15.979 5.058 1.00 86.69 197 TRP A CA 1
ATOM 1513 C C . TRP A 1 197 ? -3.802 -17.111 4.035 1.00 86.69 197 TRP A C 1
ATOM 1515 O O . TRP A 1 197 ? -2.760 -17.608 3.627 1.00 86.69 197 TRP A O 1
ATOM 1525 N N . GLU A 1 198 ? -4.992 -17.493 3.567 1.00 86.31 198 GLU A N 1
ATOM 1526 C CA . GLU A 1 198 ? -5.133 -18.498 2.505 1.00 86.31 198 GLU A CA 1
ATOM 1527 C C . GLU A 1 198 ? -4.441 -18.057 1.207 1.00 86.31 198 GLU A C 1
ATOM 1529 O O . GLU A 1 198 ? -3.710 -18.831 0.588 1.00 86.31 198 GLU A O 1
ATOM 1534 N N . SER A 1 199 ? -4.601 -16.790 0.818 1.00 85.81 199 SER A N 1
ATOM 1535 C CA . SER A 1 199 ? -3.923 -16.233 -0.352 1.00 85.81 199 SER A CA 1
ATOM 1536 C C . SER A 1 199 ? -2.402 -16.256 -0.186 1.00 85.81 199 SER A C 1
ATOM 1538 O O . SER A 1 199 ? -1.695 -16.605 -1.123 1.00 85.81 199 SER A O 1
ATOM 1540 N N . VAL A 1 200 ? -1.864 -15.927 0.988 1.00 83.12 200 VAL A N 1
ATOM 1541 C CA . VAL A 1 200 ? -0.414 -16.010 1.221 1.00 83.12 200 VAL A CA 1
ATOM 1542 C C . VAL A 1 200 ? 0.057 -17.463 1.183 1.00 83.12 200 VAL A C 1
ATOM 1544 O O . VAL A 1 200 ? 1.028 -17.755 0.494 1.00 83.12 200 VAL A O 1
ATOM 1547 N N . ARG A 1 201 ? -0.647 -18.393 1.842 1.00 83.38 201 ARG A N 1
ATOM 1548 C CA . ARG A 1 201 ? -0.275 -19.820 1.860 1.00 83.38 201 ARG A CA 1
ATOM 1549 C C . ARG A 1 201 ? -0.254 -20.434 0.457 1.00 83.38 201 ARG A C 1
ATOM 1551 O O . ARG A 1 201 ? 0.672 -21.164 0.118 1.00 83.38 201 ARG A O 1
ATOM 1558 N N . THR A 1 202 ? -1.239 -20.096 -0.374 1.00 83.31 202 THR A N 1
ATOM 1559 C CA . THR A 1 202 ? -1.342 -20.600 -1.755 1.00 83.31 202 THR A CA 1
ATOM 1560 C C . THR A 1 202 ? -0.277 -20.042 -2.698 1.00 83.31 202 THR A C 1
ATOM 1562 O O . THR A 1 202 ? 0.124 -20.753 -3.614 1.00 83.31 202 THR A O 1
ATOM 1565 N N . ASN A 1 203 ? 0.199 -18.811 -2.480 1.00 77.88 203 ASN A N 1
ATOM 1566 C CA . ASN A 1 203 ? 1.190 -18.173 -3.358 1.00 77.88 203 ASN A CA 1
ATOM 1567 C C . ASN A 1 203 ? 2.637 -18.332 -2.859 1.00 77.88 203 ASN A C 1
ATOM 1569 O O . ASN A 1 203 ? 3.553 -18.323 -3.668 1.00 77.88 203 ASN A O 1
ATOM 1573 N N . ASN A 1 204 ? 2.852 -18.521 -1.554 1.00 70.56 204 ASN A N 1
ATOM 1574 C CA . ASN A 1 204 ? 4.189 -18.594 -0.948 1.00 70.56 204 ASN A CA 1
ATOM 1575 C C . ASN A 1 204 ? 4.635 -20.035 -0.613 1.00 70.56 204 ASN A C 1
ATOM 1577 O O . ASN A 1 204 ? 5.720 -20.256 -0.086 1.00 70.56 204 ASN A O 1
ATOM 1581 N N . GLY A 1 205 ? 3.771 -21.036 -0.820 1.00 56.84 205 GLY A N 1
ATOM 1582 C CA . GLY A 1 205 ? 4.063 -22.451 -0.534 1.00 56.84 205 GLY A CA 1
ATOM 1583 C C . GLY A 1 205 ? 4.171 -22.820 0.956 1.00 56.84 205 GLY A C 1
ATOM 1584 O O . GLY A 1 205 ? 4.311 -23.997 1.292 1.00 56.84 205 GLY A O 1
ATOM 1585 N N . ILE A 1 206 ? 4.073 -21.850 1.869 1.00 56.19 206 ILE A N 1
ATOM 1586 C CA . ILE A 1 206 ? 4.048 -22.072 3.319 1.00 56.19 206 ILE A CA 1
ATOM 1587 C C . ILE A 1 206 ? 2.643 -22.548 3.708 1.00 56.19 206 ILE A C 1
ATOM 1589 O O . ILE A 1 206 ? 1.685 -21.791 3.632 1.00 56.19 206 ILE A O 1
ATOM 1593 N N . MET A 1 207 ? 2.493 -23.807 4.129 1.00 48.34 207 MET A N 1
ATOM 1594 C CA . MET A 1 207 ? 1.178 -24.402 4.437 1.00 48.34 207 MET A CA 1
ATOM 1595 C C . MET A 1 207 ? 0.624 -24.054 5.831 1.00 48.34 207 MET A C 1
ATOM 1597 O O . MET A 1 207 ? -0.521 -24.397 6.125 1.00 48.34 207 MET A O 1
ATOM 1601 N N . VAL A 1 208 ? 1.398 -23.382 6.690 1.00 42.81 208 VAL A N 1
ATOM 1602 C CA . VAL A 1 208 ? 1.015 -23.056 8.076 1.00 42.81 208 VAL A CA 1
ATOM 1603 C C . VAL A 1 208 ? 1.497 -21.643 8.419 1.00 42.81 208 VAL A C 1
ATOM 1605 O O . VAL A 1 208 ? 2.692 -21.374 8.322 1.00 42.81 208 VAL A O 1
ATOM 1608 N N . LEU A 1 209 ? 0.568 -20.763 8.802 1.00 48.31 209 LEU A N 1
ATOM 1609 C CA . LEU A 1 209 ? 0.815 -19.435 9.378 1.00 48.31 209 LEU A CA 1
ATOM 1610 C C . LEU A 1 209 ? 0.176 -19.377 10.765 1.00 48.31 209 LEU A C 1
ATOM 1612 O O . LEU A 1 209 ? -0.921 -19.970 10.902 1.00 48.31 209 LEU A O 1
#

InterPro domains:
  IPR033270 VPRBP/DCAF1 family [PTHR13129] (1-209)
  IPR060223 DCAF1, helical domain [PF27600] (1-204)

Organism: Pectinophora gossypiella (NCBI:txid13191)

Secondary structure (DSSP, 8-state):
-HHHHHHHHHHHHHHHHHHHHHHHHHTT---PPPPTTS--PPPHHHHHHHHHHHHHBPP---HHHHHHHHTTHHHHHHHHHHHGGG--STTHHHHHHHHHHHHHHHTTSHHHHHHHHSEE--TTS--EEHHHHHHHHHHTSS---HHHHHHHHHHHHHHHS--SS-BTS---S---S-TTHHHHHHHHHHHHHHHHHHHHHHHH-----

Nearest PDB structures (foldseek):
  3nmw-assembly2_B  TM=2.118E-01  e=2.963E-02  Homo sapiens
  3nmz-assembly2_A  TM=2.277E-01  e=4.791E-02  Homo sapiens
  8e2h-assembly1_A  TM=4.166E-01  e=1.198E+00  Homo sapiens
  4l5l-assembly1_B  TM=2.367E-01  e=2.237E+00  Clonorchis sinensis

Mean predicted aligned error: 8.29 Å